Protein AF-A0A1U7JC28-F1 (afdb_monomer_lite)

Organism: NCBI:txid197461

pLDDT: mean 74.75, std 18.56, range [27.67, 98.44]

Structure (mmCIF, N/CA/C/O backbone):
data_AF-A0A1U7JC28-F1
#
_entry.id   AF-A0A1U7JC28-F1
#
loop_
_atom_site.group_PDB
_atom_site.id
_atom_site.type_symbol
_atom_site.label_atom_id
_atom_site.label_alt_id
_atom_site.label_comp_id
_atom_site.label_asym_id
_atom_site.label_entity_id
_atom_site.label_seq_id
_atom_site.pdbx_PDB_ins_code
_atom_site.Cartn_x
_atom_site.Cartn_y
_atom_site.Cartn_z
_atom_site.occupancy
_atom_site.B_iso_or_equiv
_atom_site.auth_seq_id
_atom_site.auth_comp_id
_atom_site.auth_asym_id
_atom_site.auth_atom_id
_atom_site.pdbx_PDB_model_num
ATOM 1 N N . MET A 1 1 ? -33.774 38.234 37.486 1.00 34.25 1 MET A N 1
ATOM 2 C CA . MET A 1 1 ? -33.126 36.954 37.130 1.00 34.25 1 MET A CA 1
ATOM 3 C C . MET A 1 1 ? -32.862 36.965 35.630 1.00 34.25 1 MET A C 1
ATOM 5 O O . MET A 1 1 ? -33.818 37.083 34.879 1.00 34.25 1 MET A O 1
ATOM 9 N N . LYS A 1 2 ? -31.597 36.960 35.195 1.00 32.56 2 LYS A N 1
ATOM 10 C CA . LYS A 1 2 ? -31.201 36.869 33.778 1.00 32.56 2 LYS A CA 1
ATOM 11 C C . LYS A 1 2 ? -30.450 35.549 33.611 1.00 32.56 2 LYS A C 1
ATOM 13 O O . LYS A 1 2 ? -29.415 35.376 34.245 1.00 32.56 2 LYS A O 1
ATOM 18 N N . TYR A 1 3 ? -31.001 34.625 32.830 1.00 28.23 3 TYR A N 1
ATOM 19 C CA . TYR A 1 3 ? -30.336 33.373 32.479 1.00 28.23 3 TYR A CA 1
ATOM 20 C C . TYR A 1 3 ? -29.316 33.647 31.370 1.00 28.23 3 TYR A C 1
ATOM 22 O O . TYR A 1 3 ? -29.649 34.250 30.351 1.00 28.23 3 TYR A O 1
ATOM 30 N N . ALA A 1 4 ? -28.068 33.250 31.612 1.00 29.94 4 ALA A N 1
ATOM 31 C CA . ALA A 1 4 ? -26.989 33.285 30.638 1.00 29.94 4 ALA A CA 1
ATOM 32 C C . ALA A 1 4 ? -27.179 32.151 29.620 1.00 29.94 4 ALA A C 1
ATOM 34 O O . ALA A 1 4 ? -27.377 31.000 30.004 1.00 29.94 4 ALA A O 1
ATOM 35 N N . ALA A 1 5 ? -27.106 32.479 28.331 1.00 31.27 5 ALA A N 1
ATOM 36 C CA . ALA A 1 5 ? -26.968 31.494 27.270 1.00 31.27 5 ALA A CA 1
ATOM 37 C C . ALA A 1 5 ? -25.520 30.981 27.279 1.00 31.27 5 ALA A C 1
ATOM 39 O O . ALA A 1 5 ? -24.590 31.750 27.030 1.00 31.27 5 ALA A O 1
ATOM 40 N N . SER A 1 6 ? -25.316 29.700 27.594 1.00 28.56 6 SER A N 1
ATOM 41 C CA . SER A 1 6 ? -24.027 29.047 27.377 1.00 28.56 6 SER A CA 1
ATOM 42 C C . SER A 1 6 ? -23.836 28.848 25.879 1.00 28.56 6 SER A C 1
ATOM 44 O O . SER A 1 6 ? -24.608 28.138 25.232 1.00 28.56 6 SER A O 1
ATOM 46 N N . VAL A 1 7 ? -22.811 29.490 25.333 1.00 34.62 7 VAL A N 1
ATOM 47 C CA . VAL A 1 7 ? -22.355 29.281 23.963 1.00 34.62 7 VAL A CA 1
ATOM 48 C C . VAL A 1 7 ? -21.845 27.843 23.880 1.00 34.62 7 VAL A C 1
ATOM 50 O O . VAL A 1 7 ? -20.854 27.498 24.521 1.00 34.62 7 VAL A O 1
ATOM 53 N N . ALA A 1 8 ? -22.549 26.988 23.141 1.00 31.34 8 ALA A N 1
ATOM 54 C CA . ALA A 1 8 ? -22.048 25.674 22.774 1.00 31.34 8 ALA A CA 1
ATOM 55 C C . ALA A 1 8 ? -20.920 25.882 21.759 1.00 31.34 8 ALA A C 1
ATOM 57 O O . ALA A 1 8 ? -21.161 26.063 20.567 1.00 31.34 8 ALA A O 1
ATOM 58 N N . THR A 1 9 ? -19.682 25.932 22.244 1.00 34.59 9 THR A N 1
ATOM 59 C CA . THR A 1 9 ? -18.495 25.905 21.392 1.00 34.59 9 THR A CA 1
ATOM 60 C C . THR A 1 9 ? -18.505 24.569 20.653 1.00 34.59 9 THR A C 1
ATOM 62 O O . THR A 1 9 ? -18.416 23.506 21.262 1.00 34.59 9 THR A O 1
ATOM 65 N N . SER A 1 10 ? -18.709 24.622 19.340 1.00 37.56 10 SER A N 1
ATOM 66 C CA . SER A 1 10 ? -18.905 23.466 18.469 1.00 37.56 10 SER A CA 1
ATOM 67 C C . SER A 1 10 ? -17.717 22.500 18.540 1.00 37.56 10 SER A C 1
ATOM 69 O O . SER A 1 10 ? -16.651 22.778 17.985 1.00 37.56 10 SER A O 1
ATOM 71 N N . ALA A 1 11 ? -17.921 21.338 19.168 1.00 36.88 11 ALA A N 1
ATOM 72 C CA . ALA A 1 11 ? -16.962 20.230 19.223 1.00 36.88 11 ALA A CA 1
ATOM 73 C C . ALA A 1 11 ? -16.496 19.762 17.825 1.00 36.88 11 ALA A C 1
ATOM 75 O O . ALA A 1 11 ? -15.399 19.229 17.681 1.00 36.88 11 ALA A O 1
ATOM 76 N N . GLN A 1 12 ? -17.279 20.045 16.780 1.00 33.94 12 GLN A N 1
ATOM 77 C CA . GLN A 1 12 ? -16.952 19.749 15.381 1.00 33.94 12 GLN A CA 1
ATOM 78 C C . GLN A 1 12 ? -15.672 20.453 14.887 1.00 33.94 12 GLN A C 1
ATOM 80 O O . GLN A 1 12 ? -14.914 19.863 14.122 1.00 33.94 12 GLN A O 1
ATOM 85 N N . GLY A 1 13 ? -15.373 21.673 15.355 1.00 27.67 13 GLY A N 1
ATOM 86 C CA . GLY A 1 13 ? -14.186 22.419 14.907 1.00 27.67 13 GLY A CA 1
ATOM 87 C C . GLY A 1 13 ? -12.866 21.891 15.486 1.00 27.67 13 GLY A C 1
ATOM 88 O O . GLY A 1 13 ? -11.845 21.859 14.799 1.00 27.67 13 GLY A O 1
ATOM 89 N N . ALA A 1 14 ? -12.881 21.415 16.734 1.00 37.25 14 ALA A N 1
ATOM 90 C CA . ALA A 1 14 ? -11.698 20.837 17.376 1.00 37.25 14 ALA A CA 1
ATOM 91 C C . ALA A 1 14 ? -11.358 19.444 16.815 1.00 37.25 14 ALA A C 1
ATOM 93 O O . ALA A 1 14 ? -10.183 19.099 16.683 1.00 37.25 14 ALA A O 1
ATOM 94 N N . LEU A 1 15 ? -12.380 18.666 16.439 1.00 42.59 15 LEU A N 1
ATOM 95 C CA . LEU A 1 15 ? -12.227 17.322 15.876 1.00 42.59 15 LEU A CA 1
ATOM 96 C C . LEU A 1 15 ? -11.674 17.348 14.444 1.00 42.59 15 LEU A C 1
ATOM 98 O O . LEU A 1 15 ? -10.733 16.613 14.151 1.00 42.59 15 LEU A O 1
ATOM 102 N N . ALA A 1 16 ? -12.159 18.256 13.589 1.00 40.50 16 ALA A N 1
ATOM 103 C CA . ALA A 1 16 ? -11.622 18.439 12.236 1.00 40.50 16 ALA A CA 1
ATOM 104 C C . ALA A 1 16 ? -10.140 18.873 12.245 1.00 40.50 16 ALA A C 1
ATOM 106 O O . ALA A 1 16 ? -9.338 18.407 11.437 1.00 40.50 16 ALA A O 1
ATOM 107 N N . THR A 1 17 ? -9.750 19.709 13.213 1.00 41.94 17 THR A N 1
ATOM 108 C CA . THR A 1 17 ? -8.356 20.155 13.380 1.00 41.94 17 THR A CA 1
ATOM 109 C C . THR A 1 17 ? -7.446 19.011 13.846 1.00 41.94 17 THR A C 1
ATOM 111 O O . THR A 1 17 ? -6.306 18.905 13.404 1.00 41.94 17 THR A O 1
ATOM 114 N N . ALA A 1 18 ? -7.944 18.116 14.705 1.00 44.12 18 ALA A N 1
ATOM 115 C CA . ALA A 1 18 ? -7.187 16.957 15.174 1.00 44.12 18 ALA A CA 1
ATOM 116 C C . ALA A 1 18 ? -6.986 15.879 14.095 1.00 44.12 18 ALA A C 1
ATOM 118 O O . ALA A 1 18 ? -5.951 15.214 14.097 1.00 44.12 18 ALA A O 1
ATOM 119 N N . LEU A 1 19 ? -7.947 15.723 13.179 1.00 48.34 19 LEU A N 1
ATOM 120 C CA . LEU A 1 19 ? -7.827 14.823 12.031 1.00 48.34 19 LEU A CA 1
ATOM 121 C C . LEU A 1 19 ? -6.791 15.338 11.026 1.00 48.34 19 LEU A C 1
ATOM 123 O O . LEU A 1 19 ? -5.959 14.570 10.552 1.00 48.34 19 LEU A O 1
ATOM 127 N N . LEU A 1 20 ? -6.767 16.654 10.788 1.00 47.91 20 LEU A N 1
ATOM 128 C CA . LEU A 1 20 ? -5.755 17.293 9.947 1.00 47.91 20 LEU A CA 1
ATOM 129 C C . LEU A 1 20 ? -4.331 17.023 10.474 1.00 47.91 20 LEU A C 1
ATOM 131 O O . LEU A 1 20 ? -3.447 16.704 9.691 1.00 47.91 20 LEU A O 1
ATOM 135 N N . VAL A 1 21 ? -4.121 17.047 11.797 1.00 48.00 21 VAL A N 1
ATOM 136 C CA . VAL A 1 21 ? -2.811 16.771 12.428 1.00 48.00 21 VAL A CA 1
ATOM 137 C C . VAL A 1 21 ? -2.345 15.317 12.242 1.00 48.00 21 VAL A C 1
ATOM 139 O O . VAL A 1 21 ? -1.148 15.082 12.101 1.00 48.00 21 VAL A O 1
ATOM 142 N N . ALA A 1 22 ? -3.257 14.340 12.179 1.00 48.84 22 ALA A N 1
ATOM 143 C CA . ALA A 1 22 ? -2.909 12.942 11.882 1.00 48.84 22 ALA A CA 1
ATOM 144 C C . ALA A 1 22 ? -2.513 12.711 10.406 1.00 48.84 22 ALA A C 1
ATOM 146 O O . ALA A 1 22 ? -2.003 11.643 10.061 1.00 48.84 22 ALA A O 1
ATOM 147 N N . MET A 1 23 ? -2.748 13.703 9.541 1.00 54.66 23 MET A N 1
ATOM 148 C CA . MET A 1 23 ? -2.534 13.626 8.092 1.00 54.66 23 MET A CA 1
ATOM 149 C C . MET A 1 23 ? -1.550 14.677 7.566 1.00 54.66 23 MET A C 1
ATOM 151 O O . MET A 1 23 ? -1.177 14.636 6.396 1.00 54.66 23 MET A O 1
ATOM 155 N N . THR A 1 24 ? -1.098 15.610 8.411 1.00 47.00 24 THR A N 1
ATOM 156 C CA . THR A 1 24 ? -0.088 16.600 8.031 1.00 47.00 24 THR A CA 1
ATOM 157 C C . THR A 1 24 ? 1.308 15.998 8.057 1.00 47.00 24 THR A C 1
ATOM 159 O O . THR A 1 24 ? 1.758 15.476 9.076 1.00 47.00 24 THR A O 1
ATOM 162 N N . THR A 1 25 ? 2.020 16.163 6.950 1.00 51.66 25 THR A N 1
ATOM 163 C CA . THR A 1 25 ? 3.457 15.935 6.812 1.00 51.66 25 THR A CA 1
ATOM 164 C C . THR A 1 25 ? 4.240 17.178 7.254 1.00 51.66 25 THR A C 1
ATOM 166 O O . THR A 1 25 ? 4.254 18.171 6.521 1.00 51.66 25 THR A O 1
ATOM 169 N N . PRO A 1 26 ? 4.967 17.171 8.380 1.00 39.25 26 PRO A N 1
ATOM 170 C CA . PRO A 1 26 ? 6.199 17.932 8.469 1.00 39.25 26 PRO A CA 1
ATOM 171 C C . PRO A 1 26 ? 7.347 17.069 7.935 1.00 39.25 26 PRO A C 1
ATOM 173 O O . PRO A 1 26 ? 7.406 15.864 8.186 1.00 39.25 26 PRO A O 1
ATOM 176 N N . ALA A 1 27 ? 8.269 17.690 7.199 1.00 39.44 27 ALA A N 1
ATOM 177 C CA . ALA A 1 27 ? 9.524 17.056 6.811 1.00 39.44 27 ALA A CA 1
ATOM 178 C C . ALA A 1 27 ? 10.206 16.474 8.063 1.00 39.44 27 ALA A C 1
ATOM 180 O O . ALA A 1 27 ? 10.476 17.205 9.016 1.00 39.44 27 ALA A O 1
ATOM 181 N N . GLY A 1 28 ? 10.422 15.157 8.066 1.00 53.38 28 GLY A N 1
ATOM 182 C CA . GLY A 1 28 ? 10.986 14.415 9.195 1.00 53.38 28 GLY A CA 1
ATOM 183 C C . GLY A 1 28 ? 9.991 13.596 10.023 1.00 53.38 28 GLY A C 1
ATOM 184 O O . GLY A 1 28 ? 10.472 12.790 10.803 1.00 53.38 28 GLY A O 1
ATOM 185 N N . GLY A 1 29 ? 8.669 13.763 9.831 1.00 56.12 29 GLY A N 1
ATOM 186 C CA . GLY A 1 29 ? 7.584 12.950 10.410 1.00 56.12 29 GLY A CA 1
ATOM 187 C C . GLY A 1 29 ? 7.557 12.899 11.947 1.00 56.12 29 GLY A C 1
ATOM 188 O O . GLY A 1 29 ? 8.504 12.494 12.597 1.00 56.12 29 GLY A O 1
ATOM 189 N N . GLY A 1 30 ? 6.468 13.306 12.592 1.00 65.69 30 GLY A N 1
ATOM 190 C CA . GLY A 1 30 ? 6.285 12.988 14.014 1.00 65.69 30 GLY A CA 1
ATOM 191 C C . GLY A 1 30 ? 5.715 11.580 14.180 1.00 65.69 30 GLY A C 1
ATOM 192 O O . GLY A 1 30 ? 5.013 11.101 13.286 1.00 65.69 30 GLY A O 1
ATOM 193 N N . GLN A 1 31 ? 5.918 10.955 15.344 1.00 76.56 31 GLN A N 1
ATOM 194 C CA . GLN A 1 31 ? 5.043 9.857 15.758 1.00 76.56 31 GLN A CA 1
ATOM 195 C C . GLN A 1 31 ? 3.601 10.363 15.848 1.00 76.56 31 GLN A C 1
ATOM 197 O O . GLN A 1 31 ? 3.323 11.400 16.453 1.00 76.56 31 GLN A O 1
ATOM 202 N N . ILE A 1 32 ? 2.689 9.610 15.251 1.00 77.25 32 ILE A N 1
ATOM 203 C CA . ILE A 1 32 ? 1.252 9.821 15.331 1.00 77.25 32 ILE A CA 1
ATOM 204 C C . ILE A 1 32 ? 0.709 8.815 16.340 1.00 77.25 32 ILE A C 1
ATOM 206 O O . ILE A 1 32 ? 0.886 7.608 16.190 1.00 77.25 32 ILE A O 1
ATOM 210 N N . HIS A 1 33 ? 0.029 9.332 17.359 1.00 82.88 33 HIS A N 1
ATOM 211 C CA . HIS A 1 33 ? -0.810 8.568 18.276 1.00 82.88 33 HIS A CA 1
ATOM 212 C C . HIS A 1 33 ? -2.049 9.404 18.558 1.00 82.88 33 HIS A C 1
ATOM 214 O O . HIS A 1 33 ? -1.972 10.438 19.229 1.00 82.88 33 HIS A O 1
ATOM 220 N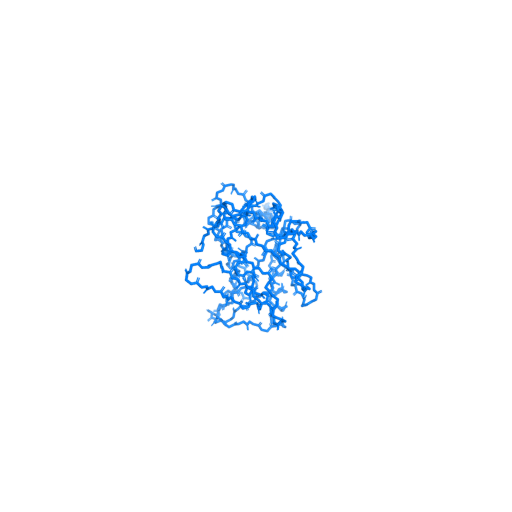 N . LYS A 1 34 ? -3.186 9.008 17.989 1.00 82.50 34 LYS A N 1
ATOM 221 C CA . LYS A 1 34 ? -4.433 9.755 18.116 1.00 82.50 34 LYS A CA 1
ATOM 222 C C . LYS A 1 34 ? -5.559 8.853 18.569 1.00 82.50 34 LYS A C 1
ATOM 224 O O . LYS A 1 34 ? -5.862 7.874 17.908 1.00 82.50 34 LYS A O 1
ATOM 229 N N . GLU A 1 35 ? -6.223 9.260 19.638 1.00 85.56 35 GLU A N 1
ATOM 230 C CA . GLU A 1 35 ? -7.391 8.575 20.177 1.00 85.56 35 GLU A CA 1
ATOM 231 C C . GLU A 1 35 ? -8.674 9.354 19.876 1.00 85.56 35 GLU A C 1
ATOM 233 O O . GLU A 1 35 ? -8.714 10.590 19.966 1.00 85.56 35 GLU A O 1
ATOM 238 N N . ILE A 1 36 ? -9.716 8.617 19.500 1.00 81.62 36 ILE A N 1
ATOM 239 C CA . ILE A 1 36 ? -11.052 9.112 19.182 1.00 81.62 36 ILE A CA 1
ATOM 240 C C . ILE A 1 36 ? -12.056 8.193 19.879 1.00 81.62 36 ILE A C 1
ATOM 242 O O . ILE A 1 36 ? -12.102 6.993 19.619 1.00 81.62 36 ILE A O 1
ATOM 246 N N . ALA A 1 37 ? -12.866 8.756 20.773 1.00 81.50 37 ALA A N 1
ATOM 247 C CA . ALA A 1 37 ? -13.995 8.034 21.346 1.00 81.50 37 ALA A CA 1
ATOM 248 C C . ALA A 1 37 ? -15.111 7.917 20.301 1.00 81.50 37 ALA A C 1
ATOM 250 O O . ALA A 1 37 ? -15.461 8.909 19.657 1.00 81.50 37 ALA A O 1
ATOM 251 N N . ALA A 1 38 ? -15.666 6.720 20.157 1.00 75.88 38 ALA A N 1
ATOM 252 C CA . ALA A 1 38 ? -16.731 6.413 19.213 1.00 75.88 38 ALA A CA 1
ATOM 253 C C . ALA A 1 38 ? -18.003 5.954 19.943 1.00 75.88 38 ALA A C 1
ATOM 255 O O . ALA A 1 38 ? -17.992 5.665 21.147 1.00 75.88 38 ALA A O 1
ATOM 256 N N . GLU A 1 39 ? -19.119 5.880 19.217 1.00 75.38 39 GLU A N 1
ATOM 257 C CA . GLU A 1 39 ? -20.373 5.380 19.779 1.00 75.38 39 GLU A CA 1
ATOM 258 C C . GLU A 1 39 ? -20.248 3.935 20.294 1.00 75.38 39 GLU A C 1
ATOM 260 O O . GLU A 1 39 ? -19.408 3.142 19.860 1.00 75.38 39 GLU A O 1
ATOM 265 N N . GLY A 1 40 ? -21.082 3.589 21.278 1.00 76.75 40 GLY A N 1
ATOM 266 C CA . GLY A 1 40 ? -21.061 2.267 21.908 1.00 76.75 40 GLY A CA 1
ATOM 267 C C . GLY A 1 40 ? -19.869 2.021 22.840 1.00 76.75 40 GLY A C 1
ATOM 268 O O . GLY A 1 40 ? -19.654 0.882 23.237 1.00 76.75 40 GLY A O 1
ATOM 269 N N . GLY A 1 41 ? -19.105 3.060 23.201 1.00 79.38 41 GLY A N 1
ATOM 270 C CA . GLY A 1 41 ? -17.966 2.961 24.122 1.00 79.38 41 GLY A CA 1
ATOM 271 C C . GLY A 1 41 ? -16.689 2.409 23.484 1.00 79.38 41 GLY A C 1
ATOM 272 O O . GLY A 1 41 ? -15.779 2.006 24.205 1.00 79.38 41 GLY A O 1
ATOM 273 N N . LYS A 1 42 ? -16.626 2.367 22.148 1.00 83.50 42 LYS A N 1
ATOM 274 C CA . LYS A 1 42 ? -15.427 1.965 21.408 1.00 83.50 42 LYS A CA 1
ATOM 275 C C . LYS A 1 42 ? -14.380 3.089 21.459 1.00 83.50 42 LYS A C 1
ATOM 277 O O . LYS A 1 42 ? -14.726 4.275 21.484 1.00 83.50 42 LYS A O 1
ATOM 282 N N . LEU A 1 43 ? -13.105 2.719 21.428 1.00 85.56 43 LEU A N 1
ATOM 283 C CA . LEU A 1 43 ? -11.973 3.635 21.307 1.00 85.56 43 LEU A CA 1
ATOM 284 C C . LEU A 1 43 ? -11.251 3.362 19.989 1.00 85.56 43 LEU A C 1
ATOM 286 O O . LEU A 1 43 ? -10.856 2.230 19.729 1.00 85.56 43 LEU A O 1
ATOM 290 N N . ILE A 1 44 ? -11.078 4.390 19.164 1.00 86.06 44 ILE A N 1
ATOM 291 C CA . ILE A 1 44 ? -10.303 4.303 17.927 1.00 86.06 44 ILE A CA 1
ATOM 292 C C . ILE A 1 44 ? -8.948 4.955 18.159 1.00 86.06 44 ILE A C 1
ATOM 294 O O . ILE A 1 44 ? -8.881 6.140 18.485 1.00 86.06 44 ILE A O 1
ATOM 298 N N . THR A 1 45 ? -7.881 4.202 17.933 1.00 86.44 45 THR A N 1
ATOM 299 C CA . THR A 1 45 ? -6.500 4.663 18.045 1.00 86.44 45 THR A CA 1
ATOM 300 C C . THR A 1 45 ? -5.828 4.614 16.681 1.00 86.44 45 THR A C 1
ATOM 302 O O . THR A 1 45 ? -5.653 3.546 16.105 1.00 86.44 45 THR A O 1
ATOM 305 N N . ILE A 1 46 ? -5.422 5.765 16.157 1.00 84.94 46 ILE A N 1
ATOM 306 C CA . ILE A 1 46 ? -4.662 5.877 14.912 1.00 84.94 46 ILE A CA 1
ATOM 307 C C . ILE A 1 46 ? -3.194 6.052 15.274 1.00 84.94 46 ILE A C 1
ATOM 309 O O . ILE A 1 46 ? -2.828 7.029 15.936 1.00 84.94 46 ILE A O 1
ATOM 313 N N . THR A 1 47 ? -2.358 5.122 14.822 1.00 85.44 47 THR A N 1
ATOM 314 C CA . THR A 1 47 ? -0.908 5.183 14.990 1.00 85.44 47 THR A CA 1
ATOM 315 C C . THR A 1 47 ? -0.166 5.105 13.662 1.00 85.44 47 THR A C 1
ATOM 317 O O . THR A 1 47 ? -0.689 4.643 12.642 1.00 85.44 47 THR A O 1
ATOM 320 N N . GLY A 1 48 ? 1.063 5.604 13.674 1.00 77.81 48 GLY A N 1
ATOM 321 C CA . GLY A 1 48 ? 1.985 5.574 12.543 1.00 77.81 48 GLY A CA 1
ATOM 322 C C . GLY A 1 48 ? 2.975 6.720 12.639 1.00 77.81 48 GLY A C 1
ATOM 323 O O . GLY A 1 48 ? 3.107 7.359 13.685 1.00 77.81 48 GLY A O 1
ATOM 324 N N . HIS A 1 49 ? 3.642 7.012 11.539 1.00 74.38 49 HIS A N 1
ATOM 325 C CA . HIS A 1 49 ? 4.546 8.144 11.427 1.00 74.38 49 HIS A CA 1
ATOM 326 C C . HIS A 1 49 ? 4.068 9.115 10.345 1.00 74.38 49 HIS A C 1
ATOM 328 O O . HIS A 1 49 ? 3.429 8.721 9.371 1.00 74.38 49 HIS A O 1
ATOM 334 N N . GLY A 1 50 ? 4.331 10.411 10.522 1.00 67.06 50 GLY A N 1
ATOM 335 C CA . GLY A 1 50 ? 3.827 11.451 9.616 1.00 67.06 50 GLY A CA 1
ATOM 336 C C . GLY A 1 50 ? 4.293 11.321 8.162 1.00 67.06 50 GLY A C 1
ATOM 337 O O . GLY A 1 50 ? 3.632 11.843 7.269 1.00 67.06 50 GLY A O 1
ATOM 338 N N . ASP A 1 51 ? 5.400 10.622 7.923 1.00 63.31 51 ASP A N 1
ATOM 339 C CA . ASP A 1 51 ? 5.977 10.356 6.602 1.00 63.31 51 ASP A CA 1
ATOM 340 C C . ASP A 1 51 ? 5.558 9.004 5.993 1.00 63.31 51 ASP A C 1
ATOM 342 O O . ASP A 1 51 ? 5.793 8.788 4.806 1.00 63.31 51 ASP A O 1
ATOM 346 N N . GLU A 1 52 ? 4.892 8.128 6.749 1.00 68.81 52 GLU A N 1
ATOM 347 C CA . GLU A 1 52 ? 4.340 6.871 6.231 1.00 68.81 52 GLU A CA 1
ATOM 348 C C . GLU A 1 52 ? 3.088 7.159 5.389 1.00 68.81 52 GLU A C 1
ATOM 350 O O . GLU A 1 52 ? 2.388 8.160 5.598 1.00 68.81 52 GLU A O 1
ATOM 355 N N . LEU A 1 53 ? 2.735 6.259 4.472 1.00 67.94 53 LEU A N 1
ATOM 356 C CA . LEU A 1 53 ? 1.446 6.311 3.752 1.00 67.94 53 LEU A CA 1
ATOM 357 C C . LEU A 1 53 ? 0.392 5.375 4.330 1.00 67.94 53 LEU A C 1
ATOM 359 O O . LEU A 1 53 ? -0.798 5.509 4.043 1.00 67.94 53 LEU A O 1
ATOM 363 N N . ILE A 1 54 ? 0.834 4.454 5.174 1.00 74.62 54 ILE A N 1
ATOM 364 C CA . ILE A 1 54 ? -0.013 3.503 5.866 1.00 74.62 54 ILE A CA 1
ATOM 365 C C . ILE A 1 54 ? -0.161 3.978 7.311 1.00 74.62 54 ILE A C 1
ATOM 367 O O . ILE A 1 54 ? 0.802 4.394 7.953 1.00 74.62 54 ILE A O 1
ATOM 371 N N . ARG A 1 55 ? -1.382 3.952 7.835 1.00 80.50 55 ARG A N 1
ATOM 372 C CA . ARG A 1 55 ? -1.668 4.107 9.261 1.00 80.50 55 ARG A CA 1
ATOM 373 C C . ARG A 1 55 ? -2.265 2.824 9.793 1.00 80.50 55 ARG A C 1
ATOM 375 O O . ARG A 1 55 ? -3.042 2.144 9.116 1.00 80.50 55 ARG A O 1
ATOM 382 N N . LYS A 1 56 ? -1.925 2.530 11.041 1.00 83.25 56 LYS A N 1
ATOM 383 C CA . LYS A 1 56 ? -2.587 1.496 11.818 1.00 83.25 56 LYS A CA 1
ATOM 384 C C . LYS A 1 56 ? -3.768 2.141 12.532 1.00 83.25 56 LYS A C 1
ATOM 386 O O . LYS A 1 56 ? -3.586 3.050 13.335 1.00 83.25 56 LYS A O 1
ATOM 391 N N . ILE A 1 57 ? -4.971 1.684 12.229 1.00 86.50 57 ILE A N 1
ATOM 392 C CA . ILE A 1 57 ? -6.208 2.112 12.880 1.00 86.50 57 ILE A CA 1
ATOM 393 C C . ILE A 1 57 ? -6.633 0.966 13.791 1.00 86.50 57 ILE A C 1
ATOM 395 O O . ILE A 1 57 ? -6.931 -0.121 13.319 1.00 86.50 57 ILE A O 1
ATOM 399 N N . ILE A 1 58 ? -6.618 1.172 15.097 1.00 87.31 58 ILE A N 1
ATOM 400 C CA . ILE A 1 58 ? -6.991 0.166 16.089 1.00 87.31 58 ILE A CA 1
ATOM 401 C C . ILE A 1 58 ? -8.365 0.536 16.624 1.00 87.31 58 ILE A C 1
ATOM 403 O O . ILE A 1 58 ? -8.554 1.652 17.092 1.0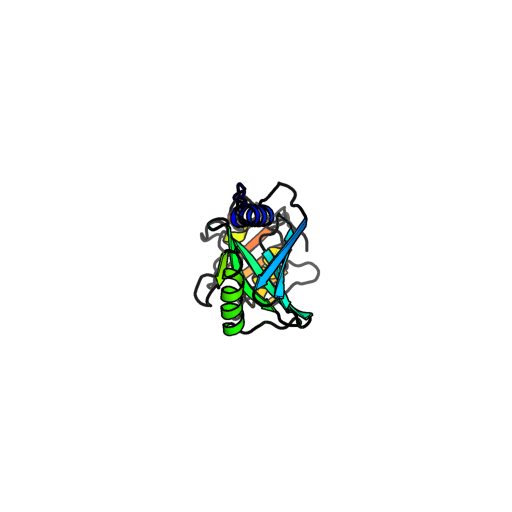0 87.31 58 ILE A O 1
ATOM 407 N N . VAL A 1 59 ? -9.315 -0.387 16.564 1.00 86.44 59 VAL A N 1
ATOM 408 C CA . VAL A 1 59 ? -10.633 -0.249 17.180 1.00 86.44 59 VAL A CA 1
ATOM 409 C C . VAL A 1 59 ? -10.668 -1.151 18.405 1.00 86.44 59 VAL A C 1
ATOM 411 O O . VAL A 1 59 ? -10.667 -2.373 18.277 1.00 86.44 59 VAL A O 1
ATOM 414 N N . THR A 1 60 ? -10.695 -0.551 19.590 1.00 87.88 60 THR A N 1
ATOM 415 C CA . THR A 1 60 ? -10.833 -1.247 20.871 1.00 87.88 60 THR A CA 1
ATOM 416 C C . THR A 1 60 ? -12.292 -1.203 21.312 1.00 87.88 60 THR A C 1
ATOM 418 O O . THR A 1 60 ? -12.872 -0.131 21.503 1.00 87.88 60 THR A O 1
ATOM 421 N N . TYR A 1 61 ? -12.904 -2.370 21.482 1.00 83.94 61 TYR A N 1
ATOM 422 C CA . TYR A 1 61 ? -14.280 -2.507 21.953 1.00 83.94 61 TYR A CA 1
ATOM 423 C C . TYR A 1 61 ? -14.352 -2.423 23.489 1.00 83.94 61 TYR A C 1
ATOM 425 O O . TYR A 1 61 ? -13.369 -2.726 24.166 1.00 83.94 61 TYR A O 1
ATOM 433 N N . PRO A 1 62 ? -15.520 -2.099 24.081 1.00 82.69 62 PRO A N 1
ATOM 434 C CA . PRO A 1 62 ? -15.699 -2.100 25.541 1.00 82.69 62 PRO A CA 1
ATOM 435 C C . PRO A 1 62 ? -15.384 -3.444 26.211 1.00 82.69 62 PRO A C 1
ATOM 437 O O . PRO A 1 62 ? -15.083 -3.500 27.400 1.00 82.69 62 PRO A O 1
ATOM 440 N N . THR A 1 63 ? -15.478 -4.533 25.446 1.00 86.31 63 THR A N 1
ATOM 441 C CA . THR A 1 63 ? -15.116 -5.895 25.853 1.00 86.31 63 THR A CA 1
ATOM 442 C C . THR A 1 63 ? -13.605 -6.094 26.005 1.00 86.31 63 THR A C 1
ATOM 444 O O . THR A 1 63 ? -13.190 -7.111 26.554 1.00 86.31 63 THR A O 1
ATOM 447 N N . GLY A 1 64 ? -12.788 -5.147 25.530 1.00 82.00 64 GLY A N 1
ATOM 448 C CA . GLY A 1 64 ? -11.330 -5.240 25.452 1.00 82.00 64 GLY A CA 1
ATOM 449 C C . GLY A 1 64 ? -10.812 -5.895 24.168 1.00 82.00 64 GLY A C 1
ATOM 450 O O . GLY A 1 64 ? -9.604 -6.033 24.014 1.00 82.00 64 GLY A O 1
ATOM 451 N N . GLU A 1 65 ? -11.697 -6.303 23.254 1.00 83.81 65 GLU A N 1
ATOM 452 C CA . GLU A 1 65 ? -11.307 -6.849 21.952 1.00 83.81 65 GLU A CA 1
ATOM 453 C C . GLU A 1 65 ? -10.723 -5.750 21.057 1.00 83.81 65 GLU A C 1
ATOM 455 O O . GLU A 1 65 ? -11.261 -4.641 21.001 1.00 83.81 65 GLU A O 1
ATOM 460 N N . GLU A 1 66 ? -9.634 -6.060 20.353 1.00 86.94 66 GLU A N 1
ATOM 461 C CA . GLU A 1 66 ? -8.969 -5.134 19.441 1.00 86.94 66 GLU A CA 1
ATOM 462 C C . GLU A 1 66 ? -9.060 -5.614 18.002 1.00 86.94 66 GLU A C 1
ATOM 464 O O . GLU A 1 66 ? -8.781 -6.771 17.677 1.00 86.94 66 GLU A O 1
ATOM 469 N N . VAL A 1 67 ? -9.375 -4.670 17.125 1.00 84.81 67 VAL A N 1
ATOM 470 C CA . VAL A 1 67 ? -9.368 -4.883 15.689 1.00 84.81 67 VAL A CA 1
ATOM 471 C C . VAL A 1 67 ? -8.409 -3.908 15.040 1.00 84.81 67 VAL A C 1
ATOM 473 O O . VAL A 1 67 ? -8.468 -2.708 15.280 1.00 84.81 67 VAL A O 1
ATOM 476 N N . VAL A 1 68 ? -7.504 -4.430 14.220 1.00 83.88 68 VAL A N 1
ATOM 477 C CA . VAL A 1 68 ? -6.443 -3.654 13.583 1.00 83.88 68 VAL A CA 1
ATOM 478 C C . VAL A 1 68 ? -6.758 -3.496 12.108 1.00 83.88 68 VAL A C 1
ATOM 480 O O . VAL A 1 68 ? -6.730 -4.460 11.359 1.00 83.88 68 VAL A O 1
ATOM 483 N N . ILE A 1 69 ? -7.006 -2.276 11.669 1.00 82.69 69 ILE A N 1
ATOM 484 C CA . ILE A 1 69 ? -7.303 -1.915 10.290 1.00 82.69 69 ILE A CA 1
ATOM 485 C C . ILE A 1 69 ? -6.100 -1.190 9.701 1.00 82.69 69 ILE A C 1
ATOM 487 O O . ILE A 1 69 ? -5.473 -0.341 10.340 1.00 82.69 69 ILE A O 1
ATOM 491 N N . ARG A 1 70 ? -5.773 -1.532 8.459 1.00 76.62 70 ARG A N 1
ATOM 492 C CA . ARG A 1 70 ? -4.756 -0.836 7.684 1.00 76.62 70 ARG A CA 1
ATOM 493 C C . ARG A 1 70 ? -5.431 0.243 6.843 1.00 76.62 70 ARG A C 1
ATOM 495 O O . ARG A 1 70 ? -6.238 -0.072 5.973 1.00 76.62 70 ARG A O 1
ATOM 502 N N . GLY A 1 71 ? -5.091 1.505 7.098 1.00 74.00 71 GLY A N 1
ATOM 503 C CA . GLY A 1 71 ? -5.598 2.647 6.337 1.00 74.00 71 GLY A CA 1
ATOM 504 C C . GLY A 1 71 ? -4.508 3.298 5.493 1.00 74.00 71 GLY A C 1
ATOM 505 O O . GLY A 1 71 ? -3.468 3.680 6.021 1.00 74.00 71 GLY A O 1
ATOM 506 N N . PHE A 1 72 ? -4.747 3.463 4.197 1.00 70.62 72 PHE A N 1
ATOM 507 C CA . PHE A 1 72 ? -3.931 4.277 3.298 1.00 70.62 72 PHE A CA 1
ATOM 508 C C . PHE A 1 72 ? -4.390 5.725 3.365 1.00 70.62 72 PHE A C 1
ATOM 510 O O . PHE A 1 72 ? -5.567 6.003 3.151 1.00 70.62 72 PHE A O 1
ATOM 517 N N . VAL A 1 73 ? -3.477 6.649 3.646 1.00 69.12 73 VAL A N 1
ATOM 518 C CA . VAL A 1 73 ? -3.798 8.080 3.680 1.00 69.12 73 VAL A CA 1
ATOM 519 C C . VAL A 1 73 ? -4.039 8.582 2.258 1.00 69.12 73 VAL A C 1
ATOM 521 O O . VAL A 1 73 ? -3.176 8.431 1.396 1.00 69.12 73 VAL A O 1
ATOM 524 N N . THR A 1 74 ? -5.179 9.228 2.014 1.00 60.41 74 THR A N 1
ATOM 525 C CA . THR A 1 74 ? -5.476 9.865 0.722 1.00 60.41 74 THR A CA 1
ATOM 526 C C . THR A 1 74 ? -5.365 11.382 0.813 1.00 60.41 74 THR A C 1
ATOM 528 O O . THR A 1 74 ? -6.021 11.998 1.653 1.00 60.41 74 THR A O 1
ATOM 531 N N . GLU A 1 75 ? -4.596 11.994 -0.093 1.00 54.75 75 GLU A N 1
ATOM 532 C CA . GLU A 1 75 ? -4.411 13.455 -0.146 1.00 54.75 75 GLU A CA 1
ATOM 533 C C . GLU A 1 75 ? -5.652 14.218 -0.645 1.00 54.75 75 GLU A C 1
ATOM 535 O O . GLU A 1 75 ? -5.804 15.394 -0.326 1.00 54.75 75 GLU A O 1
ATOM 540 N N . GLN A 1 76 ? -6.537 13.581 -1.423 1.00 45.28 76 GLN A N 1
ATOM 541 C CA . GLN A 1 76 ? -7.684 14.265 -2.040 1.00 45.28 76 GLN A CA 1
ATOM 542 C C . GLN A 1 76 ? -8.825 14.559 -1.058 1.00 45.28 76 GLN A C 1
ATOM 544 O O . GLN A 1 76 ? -9.409 15.636 -1.140 1.00 45.28 76 GLN A O 1
ATOM 549 N N . ASP A 1 77 ? -9.090 13.662 -0.103 1.00 44.44 77 ASP A N 1
ATOM 550 C CA . ASP A 1 77 ? -10.291 13.739 0.741 1.00 44.44 77 ASP A CA 1
ATOM 551 C C . ASP A 1 77 ? -10.007 13.772 2.250 1.00 44.44 77 ASP A C 1
ATOM 553 O O . ASP A 1 77 ? -10.940 13.673 3.051 1.00 44.44 77 ASP A O 1
ATOM 557 N N . ASN A 1 78 ? -8.738 13.931 2.660 1.00 59.91 78 ASN A N 1
ATOM 558 C CA . ASN A 1 78 ? -8.358 13.945 4.078 1.00 59.91 78 ASN A CA 1
ATOM 559 C C . ASN A 1 78 ? -8.932 12.716 4.821 1.00 59.91 78 ASN A C 1
ATOM 561 O O . ASN A 1 78 ? -9.614 12.833 5.843 1.00 59.91 78 ASN A O 1
ATOM 565 N N . GLY A 1 79 ? -8.692 11.532 4.256 1.00 66.81 79 GLY A N 1
ATOM 566 C CA . GLY A 1 79 ? -9.307 10.286 4.692 1.00 66.81 79 GLY A CA 1
ATOM 567 C C . GLY A 1 79 ? -8.408 9.065 4.541 1.00 66.81 79 GLY A C 1
ATOM 568 O O . GLY A 1 79 ? -7.248 9.162 4.130 1.00 66.81 79 GLY A O 1
ATOM 569 N N . PHE A 1 80 ? -8.964 7.909 4.895 1.00 71.12 80 PHE A N 1
ATOM 570 C CA . PHE A 1 80 ? -8.318 6.608 4.794 1.00 71.12 80 PHE A CA 1
ATOM 571 C C . PHE A 1 80 ? -9.005 5.743 3.751 1.00 71.12 80 PHE A C 1
ATOM 573 O O . PHE A 1 80 ? -10.210 5.542 3.822 1.00 71.12 80 PHE A O 1
ATOM 580 N N . VAL A 1 81 ? -8.244 5.144 2.845 1.00 70.31 81 VAL A N 1
ATOM 581 C CA . VAL A 1 81 ? -8.714 3.976 2.098 1.00 70.31 81 VAL A CA 1
ATOM 582 C C . VAL A 1 81 ? -8.313 2.735 2.877 1.00 70.31 81 VAL A C 1
ATOM 584 O O . VAL A 1 81 ? -7.129 2.517 3.124 1.00 70.31 81 VAL A O 1
ATOM 587 N N . VAL A 1 82 ? -9.287 1.925 3.280 1.00 72.25 82 VAL A N 1
ATOM 588 C CA . VAL A 1 82 ? -9.032 0.673 4.002 1.00 72.25 82 VAL A CA 1
ATOM 589 C C . VAL A 1 82 ? -9.187 -0.508 3.053 1.00 72.25 82 VAL A C 1
ATOM 591 O O . VAL A 1 82 ? -10.198 -0.645 2.360 1.00 72.25 82 VAL A O 1
ATOM 594 N N . ASP A 1 83 ? -8.156 -1.348 2.997 1.00 66.38 83 ASP A N 1
ATOM 595 C CA . ASP A 1 83 ? -8.107 -2.539 2.140 1.00 66.38 83 ASP A CA 1
ATOM 596 C C . ASP A 1 83 ? -8.020 -3.845 2.944 1.00 66.38 83 ASP A C 1
ATOM 598 O O . ASP A 1 83 ? -8.339 -4.913 2.418 1.00 66.38 83 ASP A O 1
ATOM 602 N N . GLN A 1 84 ? -7.624 -3.761 4.219 1.00 67.44 84 GLN A N 1
ATOM 603 C CA . GLN A 1 84 ? -7.461 -4.895 5.119 1.00 67.44 84 GLN A CA 1
ATOM 604 C C . GLN A 1 84 ? -7.793 -4.536 6.563 1.00 67.44 84 GLN A C 1
ATOM 606 O O . GLN A 1 84 ? -7.540 -3.426 7.039 1.00 67.44 84 GLN A O 1
ATOM 611 N N . GLY A 1 85 ? -8.255 -5.543 7.294 1.00 74.25 85 GLY A N 1
ATOM 612 C CA . GLY A 1 85 ? -8.265 -5.523 8.743 1.00 74.25 85 GLY A CA 1
ATOM 613 C C . GLY A 1 85 ? -7.927 -6.896 9.305 1.00 74.25 85 GLY A C 1
ATOM 614 O O . GLY A 1 85 ? -8.040 -7.910 8.621 1.00 74.25 85 GLY A O 1
ATOM 615 N N . PHE A 1 86 ? -7.503 -6.919 10.558 1.00 73.06 86 PHE A N 1
ATOM 616 C CA . PHE A 1 86 ? -7.068 -8.099 11.274 1.00 73.06 86 PHE A CA 1
ATOM 617 C C . PHE A 1 86 ? -7.760 -8.165 12.628 1.00 73.06 86 PHE A C 1
ATOM 619 O O . PHE A 1 86 ? -7.799 -7.174 13.359 1.00 73.06 86 PHE A O 1
ATOM 626 N N . ILE A 1 87 ? -8.252 -9.347 12.979 1.00 75.56 87 ILE A N 1
ATOM 627 C CA . ILE A 1 87 ? -8.805 -9.647 14.299 1.00 75.56 87 ILE A CA 1
ATOM 628 C C . ILE A 1 87 ? -7.926 -10.725 14.904 1.00 75.56 87 ILE A C 1
ATOM 630 O O . ILE A 1 87 ? -7.722 -11.771 14.296 1.00 75.56 87 ILE A O 1
ATOM 634 N N . ASN A 1 88 ? -7.348 -10.453 16.074 1.00 74.62 88 ASN A N 1
ATOM 635 C CA . ASN A 1 88 ? -6.404 -11.369 16.726 1.00 74.62 88 ASN A CA 1
ATOM 636 C C . ASN A 1 88 ? -5.237 -11.817 15.812 1.00 74.62 88 ASN A C 1
ATOM 638 O O . ASN A 1 88 ? -4.705 -12.912 15.963 1.00 74.62 88 ASN A O 1
ATOM 642 N N . GLY A 1 89 ? -4.838 -10.967 14.856 1.00 67.69 89 GLY A N 1
ATOM 643 C CA . GLY A 1 89 ? -3.776 -11.251 13.882 1.00 67.69 89 GLY A CA 1
ATOM 644 C C . GLY A 1 89 ? -4.222 -12.015 12.629 1.00 67.69 89 GLY A C 1
ATOM 645 O O . GLY A 1 89 ? -3.425 -12.157 11.705 1.00 67.69 89 GLY A O 1
ATOM 646 N N . GLU A 1 90 ? -5.477 -12.457 12.549 1.00 68.19 90 GLU A N 1
ATOM 647 C CA . GLU A 1 90 ? -6.036 -13.109 11.361 1.00 68.19 90 GLU A CA 1
ATOM 648 C C . GLU A 1 90 ? -6.747 -12.101 10.459 1.00 68.19 90 GLU A C 1
ATOM 650 O O . GLU A 1 90 ? -7.446 -11.210 10.943 1.00 68.19 90 GLU A O 1
ATOM 655 N N . LEU A 1 91 ? -6.580 -12.242 9.141 1.00 69.38 91 LEU A N 1
ATOM 656 C CA . LEU A 1 91 ? -7.231 -11.377 8.157 1.00 69.38 91 LEU A CA 1
ATOM 657 C C . LEU A 1 91 ? -8.757 -11.496 8.273 1.00 69.38 91 LEU A C 1
ATOM 659 O O . LEU A 1 91 ? -9.312 -12.592 8.179 1.00 69.38 91 LEU A O 1
ATOM 663 N N . MET A 1 92 ? -9.439 -10.364 8.430 1.00 77.50 92 MET A N 1
ATOM 664 C CA . MET A 1 92 ? -10.894 -10.344 8.520 1.00 77.50 92 MET A CA 1
ATOM 665 C C . MET A 1 92 ? -11.561 -10.545 7.147 1.00 77.50 92 MET A C 1
ATOM 667 O O . MET A 1 92 ? -11.017 -10.119 6.123 1.00 77.50 92 MET A O 1
ATOM 671 N N . PRO A 1 93 ? -12.770 -11.133 7.103 1.00 74.19 93 PRO A N 1
ATOM 672 C CA . PRO A 1 93 ? -13.567 -11.216 5.881 1.00 74.19 93 PRO A CA 1
ATOM 673 C C . PRO A 1 93 ? -13.969 -9.839 5.328 1.00 74.19 93 PRO A C 1
ATOM 675 O O . PRO A 1 93 ? -14.213 -8.901 6.084 1.00 74.19 93 PRO A O 1
ATOM 678 N N . GLU A 1 94 ? -14.145 -9.740 4.008 1.00 66.69 94 GLU A N 1
ATOM 679 C CA . GLU A 1 94 ? -14.541 -8.502 3.307 1.00 66.69 94 GLU A CA 1
ATOM 680 C C . GLU A 1 94 ? -15.813 -7.864 3.876 1.00 66.69 94 GLU A C 1
ATOM 682 O O . GLU A 1 94 ? -15.833 -6.670 4.153 1.00 66.69 94 GLU A O 1
ATOM 687 N N . THR A 1 95 ? -16.847 -8.664 4.141 1.00 72.19 95 THR A N 1
ATOM 688 C CA . THR A 1 95 ? -18.115 -8.171 4.702 1.00 72.19 95 THR A CA 1
ATOM 689 C C . THR A 1 95 ? -17.943 -7.537 6.080 1.00 72.19 95 THR A C 1
ATOM 691 O O . THR A 1 95 ? -18.715 -6.667 6.474 1.00 72.19 95 THR A O 1
ATOM 694 N N . MET A 1 96 ? -16.939 -7.986 6.833 1.00 78.31 96 MET A N 1
ATOM 695 C CA . MET A 1 96 ? -16.617 -7.443 8.146 1.00 78.31 96 MET A CA 1
ATOM 696 C C . MET A 1 96 ? -15.837 -6.135 8.017 1.00 78.31 96 MET A C 1
ATOM 698 O O . MET A 1 96 ? -16.146 -5.180 8.723 1.00 78.31 96 MET A O 1
ATOM 702 N N . LEU A 1 97 ? -14.898 -6.059 7.071 1.00 76.50 97 LEU A N 1
ATOM 703 C CA . LEU A 1 97 ? -14.164 -4.830 6.774 1.00 76.50 97 LEU A CA 1
ATOM 704 C C . LEU A 1 97 ? -15.080 -3.724 6.223 1.00 76.50 97 LEU A C 1
ATOM 706 O O . LEU A 1 97 ? -14.942 -2.563 6.606 1.00 76.50 97 LEU A O 1
ATOM 710 N N . GLU A 1 98 ? -16.049 -4.075 5.375 1.00 72.25 98 GLU A N 1
ATOM 711 C CA . GLU A 1 98 ? -17.075 -3.148 4.880 1.00 72.25 98 GLU A CA 1
ATOM 712 C C . GLU A 1 98 ? -17.922 -2.596 6.038 1.00 72.25 98 GLU A C 1
ATOM 714 O O . GLU A 1 98 ? -18.076 -1.380 6.166 1.00 72.25 98 GLU A O 1
ATOM 719 N N . GLY A 1 99 ? -18.387 -3.469 6.942 1.00 74.12 99 GLY A N 1
ATOM 720 C CA . GLY A 1 99 ? -19.107 -3.057 8.151 1.00 74.12 99 GLY A CA 1
ATOM 721 C C . GLY A 1 99 ? -18.271 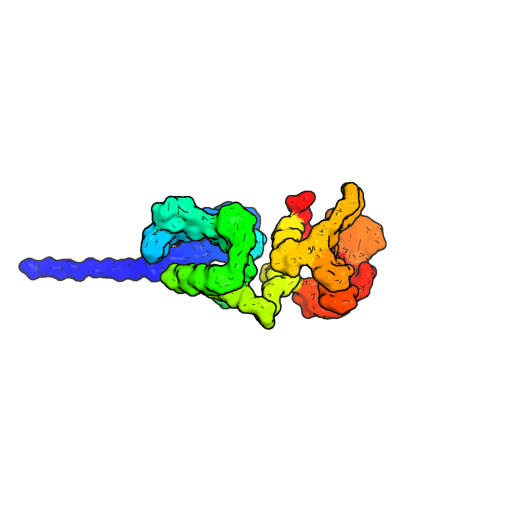-2.155 9.063 1.00 74.12 99 GLY A C 1
ATOM 722 O O . GLY A 1 99 ? -18.757 -1.139 9.550 1.00 74.12 99 GLY A O 1
ATOM 723 N N . MET A 1 100 ? -16.985 -2.460 9.233 1.00 77.31 100 MET A N 1
ATOM 724 C CA . MET A 1 100 ? -16.073 -1.619 10.013 1.00 77.31 100 MET A CA 1
ATOM 725 C C . MET A 1 100 ? -15.816 -0.264 9.379 1.00 77.31 100 MET A C 1
ATOM 727 O O . MET A 1 100 ? -15.662 0.727 10.082 1.00 77.31 100 MET A O 1
ATOM 731 N N . THR A 1 101 ? -15.787 -0.198 8.055 1.00 75.44 101 THR A N 1
ATOM 732 C CA . THR A 1 101 ? -15.643 1.078 7.358 1.00 75.44 101 THR A CA 1
ATOM 733 C C . THR A 1 101 ? -16.857 1.972 7.602 1.00 75.44 101 THR A C 1
ATOM 735 O O . THR A 1 101 ? -16.699 3.177 7.790 1.00 75.44 101 THR A O 1
ATOM 738 N N . ALA A 1 102 ? -18.063 1.398 7.656 1.00 71.50 102 ALA A N 1
ATOM 739 C CA . ALA A 1 102 ? -19.260 2.136 8.051 1.00 71.50 102 ALA A CA 1
ATOM 740 C C . ALA A 1 102 ? -19.144 2.653 9.497 1.00 71.50 102 ALA A C 1
ATOM 742 O O . ALA A 1 102 ? -19.286 3.852 9.720 1.00 71.50 102 ALA A O 1
ATOM 743 N N . ASP A 1 103 ? -18.759 1.787 10.441 1.00 72.81 103 ASP A N 1
ATOM 744 C CA . ASP A 1 103 ? -18.533 2.168 11.843 1.00 72.81 103 ASP A CA 1
ATOM 745 C C . ASP A 1 103 ? -17.482 3.288 11.996 1.00 72.81 103 ASP A C 1
ATOM 747 O O . ASP A 1 103 ? -17.609 4.156 12.860 1.00 72.81 103 ASP A O 1
ATOM 751 N N . LEU A 1 104 ? -16.425 3.276 11.176 1.00 76.00 104 LEU A N 1
ATOM 752 C CA . LEU A 1 104 ? -15.392 4.310 11.194 1.00 76.00 104 LEU A CA 1
ATOM 753 C C . LEU A 1 104 ? -15.887 5.638 10.608 1.00 76.00 104 LEU A C 1
ATOM 755 O O . LEU A 1 104 ? -15.498 6.672 11.136 1.00 76.00 104 LEU A O 1
ATOM 759 N N . ASN A 1 105 ? -16.738 5.633 9.579 1.00 73.12 105 ASN A N 1
ATOM 760 C CA . ASN A 1 105 ? -17.331 6.858 9.016 1.00 73.12 105 ASN A CA 1
ATOM 761 C C . ASN A 1 105 ? -18.355 7.530 9.936 1.00 73.12 105 ASN A C 1
ATOM 763 O O . ASN A 1 105 ? -18.601 8.731 9.813 1.00 73.12 105 ASN A O 1
ATOM 767 N N . ASP A 1 106 ? -18.957 6.771 10.853 1.00 68.44 106 ASP A N 1
ATOM 768 C CA . ASP A 1 106 ? -19.812 7.336 11.902 1.00 68.44 106 ASP A CA 1
ATOM 769 C C . ASP A 1 106 ? -18.991 8.103 12.949 1.00 68.44 106 ASP A C 1
ATOM 771 O O . ASP A 1 106 ? -19.492 8.992 13.644 1.00 68.44 106 ASP A O 1
ATOM 775 N N . THR A 1 107 ? -17.689 7.824 13.029 1.00 62.84 107 THR A N 1
ATOM 776 C CA . THR A 1 107 ? -16.735 8.728 13.670 1.00 62.84 107 THR A CA 1
ATOM 777 C C . THR A 1 107 ? -16.301 9.755 12.642 1.00 62.84 107 THR A C 1
ATOM 779 O O . THR A 1 107 ? -16.273 9.453 11.464 1.00 62.84 107 THR A O 1
ATOM 782 N N . SER A 1 108 ? -15.961 10.987 13.022 1.00 65.19 108 SER A N 1
ATOM 783 C CA . SER A 1 108 ? -15.648 12.063 12.056 1.00 65.19 108 SER A CA 1
ATOM 784 C C . SER A 1 108 ? -14.417 11.816 11.148 1.00 65.19 108 SER A C 1
ATOM 786 O O . SER A 1 108 ? -13.887 12.763 10.572 1.00 65.19 108 SER A O 1
ATOM 788 N N . LEU A 1 109 ? -13.934 10.575 11.064 1.00 67.62 109 LEU A N 1
ATOM 789 C CA . LEU A 1 109 ? -13.020 10.050 10.068 1.00 67.62 109 LEU A CA 1
ATOM 790 C C . LEU A 1 109 ? -13.733 9.899 8.723 1.00 67.62 109 LEU A C 1
ATOM 792 O O . LEU A 1 109 ? -14.835 9.373 8.638 1.00 67.62 109 LEU A O 1
ATOM 796 N N . ASN A 1 110 ? -13.058 10.309 7.657 1.00 67.25 110 ASN A N 1
ATOM 797 C CA . ASN A 1 110 ? -13.467 9.969 6.304 1.00 67.25 110 ASN A CA 1
ATOM 798 C C . ASN A 1 110 ? -12.766 8.663 5.909 1.00 67.25 110 ASN A C 1
ATOM 800 O O . ASN A 1 110 ? -11.546 8.657 5.746 1.00 67.25 110 ASN A O 1
ATOM 804 N N . VAL A 1 111 ? -13.494 7.550 5.825 1.00 68.62 111 VAL A N 1
ATOM 805 C CA . VAL A 1 111 ? -12.931 6.223 5.540 1.00 68.62 111 VAL A CA 1
ATOM 806 C C . VAL A 1 111 ? -13.644 5.586 4.355 1.00 68.62 111 VAL A C 1
ATOM 808 O O . VAL A 1 111 ? -14.845 5.356 4.370 1.00 68.62 111 VAL A O 1
ATOM 811 N N . VAL A 1 112 ? -12.907 5.241 3.310 1.00 62.69 112 VAL A N 1
ATOM 812 C CA . VAL A 1 112 ? -13.455 4.607 2.112 1.00 62.69 112 VAL A CA 1
ATOM 813 C C . VAL A 1 112 ? -13.048 3.142 2.082 1.00 62.69 112 VAL A C 1
ATOM 815 O O . VAL A 1 112 ? -11.865 2.807 2.149 1.00 62.69 112 VAL A O 1
ATOM 818 N N . TYR A 1 113 ? -14.037 2.258 1.947 1.00 59.06 113 TYR A N 1
ATOM 819 C CA . TYR A 1 113 ? -13.792 0.836 1.741 1.00 59.06 113 TYR A CA 1
ATOM 820 C C . TYR A 1 113 ? -13.413 0.582 0.277 1.00 59.06 113 TYR A C 1
ATOM 822 O O . TYR A 1 113 ? -14.197 0.864 -0.634 1.00 59.06 113 TYR A O 1
ATOM 830 N N . ALA A 1 114 ? -12.233 0.009 0.033 1.00 56.19 114 ALA A N 1
ATOM 831 C CA . ALA A 1 114 ? -11.852 -0.443 -1.300 1.00 56.19 114 ALA A CA 1
ATOM 832 C C . ALA A 1 114 ? -12.517 -1.796 -1.614 1.00 56.19 114 ALA A C 1
ATOM 834 O O . ALA A 1 114 ? -11.934 -2.858 -1.396 1.00 56.19 114 ALA A O 1
ATOM 835 N N . LYS A 1 115 ? -13.744 -1.763 -2.154 1.00 42.19 115 LYS A N 1
ATOM 836 C CA . LYS A 1 115 ? -14.428 -2.947 -2.708 1.00 42.19 115 LYS A CA 1
ATOM 837 C C . LYS A 1 115 ? -13.505 -3.656 -3.704 1.00 42.19 115 LYS A C 1
ATOM 839 O O . LYS A 1 115 ? -12.895 -2.967 -4.522 1.00 42.19 115 LYS A O 1
ATOM 844 N N . GLN A 1 116 ? -13.431 -4.994 -3.688 1.00 38.44 116 GLN A N 1
ATOM 845 C CA . GLN A 1 116 ? -12.449 -5.828 -4.425 1.00 38.44 116 GLN A CA 1
ATOM 846 C C . GLN A 1 116 ? -12.327 -5.639 -5.963 1.00 38.44 116 GLN A C 1
ATOM 848 O O . GLN A 1 116 ? -11.581 -6.372 -6.604 1.00 38.44 116 GLN A O 1
ATOM 853 N N . ASN A 1 117 ? -12.980 -4.648 -6.576 1.00 34.41 117 ASN A N 1
ATOM 854 C CA . ASN A 1 117 ? -12.829 -4.285 -7.990 1.00 34.41 117 ASN A CA 1
ATOM 855 C C . ASN A 1 117 ? -12.519 -2.794 -8.244 1.00 34.41 117 ASN A C 1
ATOM 857 O O . ASN A 1 117 ? -12.477 -2.375 -9.400 1.00 34.41 117 ASN A O 1
ATOM 861 N N . ALA A 1 118 ? -12.288 -1.985 -7.206 1.00 35.88 118 ALA A N 1
ATOM 862 C CA . ALA A 1 118 ? -11.587 -0.712 -7.364 1.00 35.88 118 ALA A CA 1
ATOM 863 C C . ALA A 1 118 ? -10.075 -0.996 -7.421 1.00 35.88 118 ALA A C 1
ATOM 865 O O . ALA A 1 118 ? -9.627 -1.946 -6.771 1.00 35.88 118 ALA A O 1
ATOM 866 N N . PRO A 1 119 ? -9.264 -0.225 -8.169 1.00 37.38 119 PRO A N 1
ATOM 867 C CA . PRO A 1 119 ? -7.817 -0.323 -8.051 1.00 37.38 119 PRO A CA 1
ATOM 868 C C . PRO A 1 119 ? -7.459 -0.086 -6.581 1.00 37.38 119 PRO A C 1
ATOM 870 O O . PRO A 1 119 ? -7.569 1.031 -6.081 1.00 37.38 119 PRO A O 1
ATOM 873 N N . LYS A 1 120 ? -7.096 -1.161 -5.872 1.00 47.19 120 LYS A N 1
ATOM 874 C CA . LYS A 1 120 ? -6.380 -1.092 -4.597 1.00 47.19 120 LYS A CA 1
ATOM 875 C C . LYS A 1 120 ? -5.234 -0.121 -4.840 1.00 47.19 120 LYS A C 1
ATOM 877 O O . LYS A 1 120 ? -4.550 -0.325 -5.845 1.00 47.19 120 LYS A O 1
ATOM 882 N N . GLY A 1 121 ? -5.102 0.918 -4.009 1.00 58.78 121 GLY A N 1
ATOM 883 C CA . GLY A 1 121 ? -4.196 2.048 -4.240 1.00 58.78 121 GLY A CA 1
ATOM 884 C C . GLY A 1 121 ? -2.943 1.615 -4.995 1.00 58.78 121 GLY A C 1
ATOM 885 O O . GLY A 1 121 ? -2.240 0.685 -4.576 1.00 58.78 121 GLY A O 1
ATOM 886 N N . GLY A 1 122 ? -2.781 2.155 -6.201 1.00 72.31 122 GLY A N 1
ATOM 887 C CA . GLY A 1 122 ? -1.755 1.697 -7.120 1.00 72.31 122 GLY A CA 1
ATOM 888 C C . GLY A 1 122 ? -0.384 1.952 -6.514 1.00 72.31 122 GLY A C 1
ATOM 889 O O . GLY A 1 122 ? -0.212 2.846 -5.691 1.00 72.31 122 GLY A O 1
ATOM 890 N N . VAL A 1 123 ? 0.639 1.225 -6.968 1.00 82.94 123 VAL A N 1
ATOM 891 C CA . VAL A 1 123 ? 2.017 1.513 -6.535 1.00 82.94 123 VAL A CA 1
ATOM 892 C C . VAL A 1 123 ? 2.393 2.991 -6.739 1.00 82.94 123 VAL A C 1
ATOM 894 O O . VAL A 1 123 ? 3.243 3.503 -6.025 1.00 82.94 123 VAL A O 1
ATOM 897 N N . GLY A 1 124 ? 1.753 3.683 -7.690 1.00 81.38 124 GLY A N 1
ATOM 898 C CA . GLY A 1 124 ? 1.958 5.105 -7.958 1.00 81.38 124 GLY A CA 1
ATOM 899 C C . GLY A 1 124 ? 1.502 6.040 -6.846 1.00 81.38 124 GLY A C 1
ATOM 900 O O . GLY A 1 124 ? 2.099 7.102 -6.688 1.00 81.38 124 GLY A O 1
ATOM 901 N N . ASP A 1 125 ? 0.545 5.623 -6.018 1.00 76.62 125 ASP A N 1
ATOM 902 C CA . ASP A 1 125 ? 0.087 6.409 -4.869 1.00 76.62 125 ASP A CA 1
ATOM 903 C C . ASP A 1 125 ? 1.208 6.564 -3.830 1.00 76.62 125 ASP A C 1
ATOM 905 O O . ASP A 1 125 ? 1.279 7.566 -3.126 1.00 76.62 125 ASP A O 1
ATOM 909 N N . PHE A 1 126 ? 2.173 5.634 -3.810 1.00 79.81 126 PHE A N 1
ATOM 910 C CA . PHE A 1 126 ? 3.375 5.746 -2.981 1.00 79.81 126 PHE A CA 1
ATOM 911 C C . PHE A 1 126 ? 4.332 6.864 -3.396 1.00 79.81 126 PHE A C 1
ATOM 913 O O . PHE A 1 126 ? 5.222 7.246 -2.640 1.00 79.81 126 PHE A O 1
ATOM 920 N N . PHE A 1 127 ? 4.149 7.393 -4.601 1.00 81.00 127 PHE A N 1
ATOM 921 C CA . PHE A 1 127 ? 5.022 8.384 -5.210 1.00 81.00 127 PHE A CA 1
ATOM 922 C C . PHE A 1 127 ? 4.331 9.734 -5.432 1.00 81.00 127 PHE A C 1
ATOM 924 O O . PHE A 1 127 ? 4.94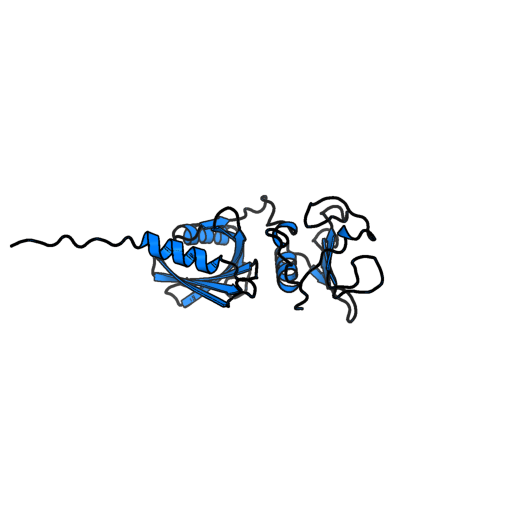5 10.637 -6.015 1.00 81.00 127 PHE A O 1
ATOM 931 N N . SER A 1 128 ? 3.078 9.885 -4.991 1.00 71.56 128 SER A N 1
ATOM 932 C CA . SER A 1 128 ? 2.350 11.150 -5.063 1.00 71.56 128 SER A CA 1
ATOM 933 C C . SER A 1 128 ? 2.933 12.185 -4.090 1.00 71.56 128 SER A C 1
ATOM 935 O O . SER A 1 128 ? 3.718 11.873 -3.192 1.00 71.56 128 SER A O 1
ATOM 937 N N . GLY A 1 129 ? 2.620 13.464 -4.314 1.00 64.62 129 GLY A N 1
ATOM 938 C CA . GLY A 1 129 ? 3.056 14.550 -3.427 1.00 64.62 129 GLY A CA 1
ATOM 939 C C . GLY A 1 129 ? 4.575 14.790 -3.372 1.00 64.62 129 GLY A C 1
ATOM 940 O O . GLY A 1 129 ? 5.046 15.491 -2.482 1.00 64.62 129 GLY A O 1
ATOM 941 N N . GLY A 1 130 ? 5.358 14.219 -4.299 1.00 65.94 130 GLY A N 1
ATOM 942 C CA . GLY A 1 130 ? 6.819 14.380 -4.346 1.00 65.94 130 GLY A CA 1
ATOM 943 C C . GLY A 1 130 ? 7.586 13.571 -3.296 1.00 65.94 130 GLY A C 1
ATOM 944 O O . GLY A 1 130 ? 8.755 13.859 -3.045 1.00 65.94 130 GLY A O 1
ATOM 945 N N . ARG A 1 131 ? 6.945 12.574 -2.676 1.00 69.94 131 ARG A N 1
ATOM 946 C CA . ARG A 1 131 ? 7.547 11.745 -1.625 1.00 69.94 131 ARG A CA 1
ATOM 947 C C . ARG A 1 131 ? 8.459 10.657 -2.204 1.00 69.94 131 ARG A C 1
ATOM 949 O O . ARG A 1 131 ? 8.302 10.221 -3.352 1.00 69.94 131 ARG A O 1
ATOM 956 N N . THR A 1 132 ? 9.383 10.200 -1.363 1.00 83.81 132 THR A N 1
ATOM 957 C CA . THR A 1 132 ? 10.179 8.986 -1.573 1.00 83.81 132 THR A CA 1
ATOM 958 C C . THR A 1 132 ? 9.654 7.927 -0.602 1.00 83.81 132 THR A C 1
ATOM 960 O O . THR A 1 132 ? 9.834 8.097 0.603 1.00 83.81 132 THR A O 1
ATOM 963 N N . PRO A 1 133 ? 8.954 6.883 -1.076 1.00 84.88 133 PRO A N 1
ATOM 964 C CA . PRO A 1 133 ? 8.346 5.897 -0.189 1.00 84.88 133 PRO A CA 1
ATOM 965 C C . PRO A 1 133 ? 9.390 4.996 0.466 1.00 84.88 133 PRO A C 1
ATOM 967 O O . PRO A 1 133 ? 10.455 4.750 -0.106 1.00 84.88 133 PRO A O 1
ATOM 970 N N . ARG A 1 134 ? 9.046 4.461 1.639 1.00 86.38 134 ARG A N 1
ATOM 971 C CA . ARG A 1 134 ? 9.855 3.469 2.352 1.00 86.38 134 ARG A CA 1
ATOM 972 C C . ARG A 1 134 ? 9.718 2.078 1.735 1.00 86.38 134 ARG A C 1
ATOM 974 O O . ARG A 1 134 ? 8.663 1.698 1.216 1.00 86.38 134 ARG A O 1
ATOM 981 N N . ALA A 1 135 ? 10.785 1.293 1.812 1.00 90.44 135 ALA A N 1
ATOM 982 C CA . ALA A 1 135 ? 10.805 -0.088 1.352 1.00 90.44 135 ALA A CA 1
ATOM 983 C C . ALA A 1 135 ? 9.826 -0.970 2.152 1.00 90.44 135 ALA A C 1
ATOM 985 O O . ALA A 1 135 ? 9.135 -1.803 1.559 1.00 90.44 135 ALA A O 1
ATOM 986 N N . SER A 1 136 ? 9.708 -0.750 3.463 1.00 84.00 136 SER A N 1
ATOM 987 C CA . SER A 1 136 ? 8.762 -1.436 4.355 1.00 84.00 136 SER A CA 1
ATOM 988 C C . SER A 1 136 ? 7.285 -1.181 4.011 1.00 84.00 136 SER A C 1
ATOM 990 O O . SER A 1 136 ? 6.470 -2.111 4.031 1.00 84.00 136 SER A O 1
ATOM 992 N N . ASP A 1 137 ? 6.940 0.041 3.599 1.00 82.31 137 ASP A N 1
ATOM 993 C CA . ASP A 1 137 ? 5.595 0.423 3.148 1.00 82.31 137 ASP A CA 1
ATOM 994 C C . ASP A 1 137 ? 5.198 -0.331 1.866 1.00 82.31 137 ASP A C 1
ATOM 996 O O . ASP A 1 137 ? 4.108 -0.907 1.759 1.00 82.31 137 ASP A O 1
ATOM 1000 N N . LEU A 1 138 ? 6.122 -0.385 0.901 1.00 90.12 138 LEU A N 1
ATOM 1001 C CA . LEU A 1 138 ? 5.945 -1.098 -0.366 1.00 90.12 138 LEU A CA 1
ATOM 1002 C C . LEU A 1 138 ? 5.904 -2.622 -0.173 1.00 90.12 138 LEU A C 1
ATOM 1004 O O . LEU A 1 138 ? 5.116 -3.299 -0.833 1.00 90.12 138 LEU A O 1
ATOM 1008 N N . SER A 1 139 ? 6.716 -3.151 0.748 1.00 88.38 139 SER A N 1
ATOM 1009 C CA . SER A 1 139 ? 6.690 -4.550 1.200 1.00 88.38 139 SER A CA 1
ATOM 1010 C C . SER A 1 139 ? 5.311 -4.919 1.747 1.00 88.38 139 SER A C 1
ATOM 1012 O O . SER A 1 139 ? 4.655 -5.825 1.235 1.00 88.38 139 SER A O 1
ATOM 1014 N N . SER A 1 140 ? 4.820 -4.144 2.716 1.00 81.00 140 SER A N 1
ATOM 1015 C CA . SER A 1 140 ? 3.510 -4.357 3.338 1.00 81.00 140 SER A CA 1
ATOM 1016 C C . SER A 1 140 ? 2.375 -4.276 2.314 1.00 81.00 140 SER A C 1
ATOM 1018 O O . SER A 1 140 ? 1.413 -5.041 2.357 1.00 81.00 140 SER A O 1
ATOM 1020 N N . TRP A 1 141 ? 2.447 -3.339 1.363 1.00 83.62 141 TRP A N 1
ATOM 1021 C CA . TRP A 1 141 ? 1.484 -3.248 0.260 1.00 83.62 141 TRP A CA 1
ATOM 1022 C C . TRP A 1 141 ? 1.521 -4.457 -0.665 1.00 83.62 141 TRP A C 1
ATOM 1024 O O . TRP A 1 141 ? 0.469 -5.003 -0.978 1.00 83.62 141 TRP A O 1
ATOM 1034 N N . ALA A 1 142 ? 2.701 -4.920 -1.065 1.00 89.19 142 ALA A N 1
ATOM 1035 C CA . ALA A 1 142 ? 2.813 -6.108 -1.899 1.00 89.19 142 ALA A CA 1
ATOM 1036 C C . ALA A 1 142 ? 2.220 -7.352 -1.212 1.00 89.19 142 ALA A C 1
ATOM 1038 O O . ALA A 1 142 ? 1.498 -8.125 -1.844 1.00 89.19 142 ALA A O 1
ATOM 1039 N N . GLU A 1 143 ? 2.448 -7.509 0.091 1.00 84.69 143 GLU A N 1
ATOM 1040 C CA . GLU A 1 143 ? 1.839 -8.575 0.893 1.00 84.69 143 GLU A CA 1
ATOM 1041 C C . GLU A 1 143 ? 0.312 -8.435 0.964 1.00 84.69 143 GLU A C 1
ATOM 1043 O O . GLU A 1 143 ? -0.395 -9.437 0.834 1.00 84.69 143 GLU A O 1
ATOM 1048 N N . SER A 1 144 ? -0.230 -7.210 1.052 1.00 68.94 144 SER A N 1
ATOM 1049 C CA . SER A 1 144 ? -1.690 -7.012 1.013 1.00 68.94 144 SER A CA 1
ATOM 1050 C C . SER A 1 144 ? -2.328 -7.297 -0.339 1.00 68.94 144 SER A C 1
ATOM 1052 O O . SER A 1 144 ? -3.511 -7.644 -0.411 1.00 68.94 144 SER A O 1
ATOM 1054 N N . GLN A 1 145 ? -1.550 -7.241 -1.419 1.00 77.19 145 GLN A N 1
ATOM 1055 C CA . GLN A 1 145 ? -1.996 -7.729 -2.722 1.00 77.19 145 GLN A CA 1
ATOM 1056 C C . GLN A 1 145 ? -2.072 -9.266 -2.787 1.00 77.19 145 GLN A C 1
ATOM 1058 O O . GLN A 1 145 ? -2.505 -9.810 -3.80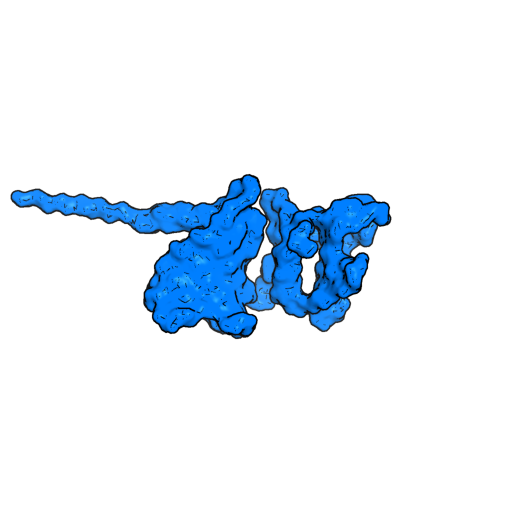5 1.00 77.19 145 GLN A O 1
ATOM 1063 N N . GLY A 1 146 ? -1.673 -9.972 -1.722 1.00 80.50 146 GLY A N 1
ATOM 1064 C CA . GLY A 1 146 ? -1.565 -11.429 -1.685 1.00 80.50 146 GLY A CA 1
ATOM 1065 C C . GLY A 1 146 ? -0.344 -11.945 -2.445 1.00 80.50 146 GLY A C 1
ATOM 1066 O O . GLY A 1 146 ? -0.333 -13.096 -2.882 1.00 80.50 146 GLY A O 1
ATOM 1067 N N . TRP A 1 147 ? 0.664 -11.097 -2.673 1.00 92.50 147 TRP A N 1
ATOM 1068 C CA . TRP A 1 147 ? 1.868 -11.499 -3.390 1.00 92.50 147 TRP A CA 1
ATOM 1069 C C . TRP A 1 147 ? 2.845 -12.207 -2.458 1.00 92.50 147 TRP A C 1
ATOM 1071 O O . TRP A 1 147 ? 3.031 -11.836 -1.303 1.00 92.50 147 TRP A O 1
ATOM 1081 N N . THR A 1 148 ? 3.509 -13.230 -2.983 1.00 94.94 148 THR A N 1
ATOM 1082 C CA . THR A 1 148 ? 4.461 -14.045 -2.229 1.00 94.94 148 THR A CA 1
ATOM 1083 C C . THR A 1 148 ? 5.852 -13.423 -2.274 1.00 94.94 148 THR A C 1
ATOM 1085 O O . THR A 1 148 ? 6.404 -13.216 -3.362 1.00 94.94 148 THR A O 1
ATOM 1088 N N . ALA A 1 149 ? 6.424 -13.163 -1.098 1.00 97.00 149 ALA A N 1
ATOM 1089 C CA . ALA A 1 149 ? 7.790 -12.680 -0.939 1.00 97.00 149 ALA A CA 1
ATOM 1090 C C . ALA A 1 149 ? 8.825 -13.775 -1.251 1.00 97.00 149 ALA A C 1
ATOM 1092 O O . ALA A 1 149 ? 8.662 -14.943 -0.900 1.00 97.00 149 ALA A O 1
ATOM 1093 N N . SER A 1 150 ? 9.934 -13.394 -1.883 1.00 97.62 150 SER A N 1
ATOM 1094 C CA . SER A 1 150 ? 11.108 -14.250 -2.054 1.00 97.62 150 SER A CA 1
ATOM 1095 C C . SER A 1 150 ? 12.386 -13.418 -2.088 1.00 97.62 150 SER A C 1
ATOM 1097 O O . SER A 1 150 ? 12.458 -12.385 -2.758 1.00 97.62 150 SER A O 1
ATOM 1099 N N . GLN A 1 151 ? 13.417 -13.885 -1.386 1.00 96.44 151 GLN A N 1
ATOM 1100 C CA . GLN A 1 151 ? 14.726 -13.247 -1.361 1.00 96.44 151 GLN A CA 1
ATOM 1101 C C . GLN A 1 151 ? 15.814 -14.301 -1.152 1.00 96.44 151 GLN A C 1
ATOM 1103 O O . GLN A 1 151 ? 15.711 -15.170 -0.291 1.00 96.44 151 GLN A O 1
ATOM 1108 N N . THR A 1 152 ? 16.870 -14.242 -1.959 1.00 93.50 152 THR A N 1
ATOM 1109 C CA . THR A 1 152 ? 18.100 -15.006 -1.698 1.00 93.50 152 THR A CA 1
ATOM 1110 C C . THR A 1 152 ? 19.001 -14.206 -0.761 1.00 93.50 152 THR A C 1
ATOM 1112 O O . THR A 1 152 ? 18.938 -12.984 -0.812 1.00 93.50 152 THR A O 1
ATOM 1115 N N . ALA A 1 153 ? 19.918 -14.849 -0.030 1.00 88.81 153 ALA A N 1
ATOM 1116 C CA . ALA A 1 153 ? 20.790 -14.193 0.962 1.00 88.81 153 ALA A CA 1
ATOM 1117 C C . ALA A 1 153 ? 21.422 -12.854 0.516 1.00 88.81 153 ALA A C 1
ATOM 1119 O O . ALA A 1 153 ? 21.491 -11.925 1.305 1.00 88.81 153 ALA A O 1
ATOM 1120 N N . ASN A 1 154 ? 21.836 -12.741 -0.753 1.00 85.50 154 ASN A N 1
ATOM 1121 C CA . ASN A 1 154 ? 22.450 -11.525 -1.313 1.00 85.50 154 ASN A CA 1
ATOM 1122 C C . ASN A 1 154 ? 21.633 -10.910 -2.466 1.00 85.50 154 ASN A C 1
ATOM 1124 O O . ASN A 1 154 ? 22.176 -10.207 -3.319 1.00 85.50 154 ASN A O 1
ATOM 1128 N N . GLY A 1 155 ? 20.354 -11.270 -2.583 1.00 89.38 155 GLY A N 1
ATOM 1129 C CA . GLY A 1 155 ? 19.499 -10.876 -3.700 1.00 89.38 155 GLY A CA 1
ATOM 1130 C C . GLY A 1 155 ? 18.468 -9.820 -3.319 1.00 89.38 155 GLY A C 1
ATOM 1131 O O . GLY A 1 155 ? 18.221 -9.585 -2.138 1.00 89.38 155 GLY A O 1
ATOM 1132 N N . PRO A 1 156 ? 17.831 -9.205 -4.326 1.00 95.31 156 PRO A N 1
ATOM 1133 C CA . PRO A 1 156 ? 16.735 -8.283 -4.085 1.00 95.31 156 PRO A CA 1
ATOM 1134 C C . PRO A 1 156 ? 15.501 -9.029 -3.574 1.00 95.31 156 PRO A C 1
ATOM 1136 O O . PRO A 1 156 ? 15.264 -10.177 -3.970 1.00 95.31 156 PRO A O 1
ATOM 1139 N N . LEU A 1 157 ? 14.705 -8.352 -2.753 1.00 97.81 157 LEU A N 1
ATOM 1140 C CA . LEU A 1 157 ? 13.404 -8.832 -2.306 1.00 97.81 157 LEU A CA 1
ATOM 1141 C C . LEU A 1 157 ? 12.402 -8.718 -3.460 1.00 97.81 157 LEU A C 1
ATOM 1143 O O . LEU A 1 157 ? 12.333 -7.695 -4.144 1.00 97.81 157 LEU A O 1
ATOM 1147 N N . LYS A 1 158 ? 11.662 -9.791 -3.734 1.00 98.44 158 LYS A N 1
ATOM 1148 C CA . LYS A 1 158 ? 10.709 -9.875 -4.846 1.00 98.44 158 LYS A CA 1
ATOM 1149 C C . LYS A 1 158 ? 9.348 -10.322 -4.353 1.00 98.44 158 LYS A C 1
ATOM 1151 O O . LYS A 1 158 ? 9.277 -11.267 -3.575 1.00 98.44 158 LYS A O 1
ATOM 1156 N N . TYR A 1 159 ? 8.301 -9.742 -4.923 1.00 97.94 159 TYR A N 1
ATOM 1157 C CA . TYR A 1 159 ? 6.918 -10.134 -4.682 1.00 97.94 159 TYR A CA 1
ATOM 1158 C C . TYR A 1 159 ? 6.274 -10.640 -5.964 1.00 97.94 159 TYR A C 1
ATOM 1160 O O . TYR A 1 159 ? 6.302 -9.959 -6.995 1.00 97.94 159 TYR A O 1
ATOM 1168 N N . THR A 1 160 ? 5.722 -11.849 -5.894 1.00 97.31 160 THR A N 1
ATOM 1169 C CA . THR A 1 160 ? 5.141 -12.567 -7.036 1.00 97.31 160 THR A CA 1
ATOM 1170 C C . THR A 1 160 ? 3.648 -12.762 -6.825 1.00 97.31 160 THR A C 1
ATOM 1172 O O . THR A 1 160 ? 3.245 -13.225 -5.761 1.00 97.31 160 THR A O 1
ATOM 1175 N N . ASP A 1 161 ? 2.829 -12.415 -7.815 1.00 90.44 161 ASP A N 1
ATOM 1176 C CA . ASP A 1 161 ? 1.383 -12.630 -7.731 1.00 90.44 161 ASP A CA 1
ATOM 1177 C C . ASP A 1 161 ? 0.985 -14.099 -7.961 1.00 90.44 161 ASP A C 1
ATOM 1179 O O . ASP A 1 161 ? 1.812 -14.954 -8.290 1.00 90.44 161 ASP A O 1
ATOM 1183 N N . SER A 1 162 ? -0.303 -14.401 -7.791 1.00 88.75 162 SER A N 1
ATOM 1184 C CA . SER A 1 162 ? -0.854 -15.753 -7.955 1.00 88.75 162 SER A CA 1
ATOM 1185 C C . SER A 1 162 ? -0.714 -16.319 -9.374 1.00 88.75 162 SER A C 1
ATOM 1187 O O . SER A 1 162 ? -0.822 -17.530 -9.555 1.00 88.75 162 SER A O 1
ATOM 1189 N N . SER A 1 163 ? -0.446 -15.471 -10.373 1.00 88.81 163 SER A N 1
ATOM 1190 C CA . SER A 1 163 ? -0.192 -15.880 -11.759 1.00 88.81 163 SER A CA 1
ATOM 1191 C C . SER A 1 163 ? 1.289 -16.158 -12.048 1.00 88.81 163 SER A C 1
ATOM 1193 O O . SER A 1 163 ? 1.639 -16.577 -13.151 1.00 88.81 163 SER A O 1
ATOM 1195 N N . GLY A 1 164 ? 2.170 -15.960 -11.061 1.00 93.62 164 GLY A N 1
ATOM 1196 C CA . GLY A 1 164 ? 3.610 -16.181 -11.188 1.00 93.62 164 GLY A CA 1
ATOM 1197 C C . GLY A 1 164 ? 4.386 -14.972 -11.719 1.00 93.62 164 GLY A C 1
ATOM 1198 O O . GLY A 1 164 ? 5.577 -15.093 -12.016 1.00 93.62 164 GLY A O 1
ATOM 1199 N N . VAL A 1 165 ? 3.757 -13.798 -11.836 1.00 95.88 165 VAL A N 1
ATOM 1200 C CA . VAL A 1 165 ? 4.421 -12.576 -12.308 1.00 95.88 165 VAL A CA 1
ATOM 1201 C C . VAL A 1 165 ? 5.073 -11.847 -11.135 1.00 95.88 165 VAL A C 1
ATOM 1203 O O . VAL A 1 165 ? 4.436 -11.567 -10.125 1.00 95.88 165 VAL A O 1
ATOM 1206 N N . VAL A 1 166 ? 6.354 -11.484 -11.273 1.00 97.75 166 VAL A N 1
ATOM 1207 C CA . VAL A 1 166 ? 7.058 -10.649 -10.281 1.00 97.75 166 VAL A CA 1
ATOM 1208 C C . VAL A 1 166 ? 6.601 -9.198 -10.408 1.00 97.75 166 VAL A C 1
ATOM 1210 O O . VAL A 1 166 ? 7.097 -8.460 -11.264 1.00 97.75 166 VAL A O 1
ATOM 1213 N N . ARG A 1 167 ? 5.681 -8.780 -9.545 1.00 97.19 167 ARG A N 1
ATOM 1214 C CA . ARG A 1 167 ? 5.038 -7.463 -9.597 1.00 97.19 167 ARG A CA 1
ATOM 1215 C C . ARG A 1 167 ? 5.868 -6.352 -8.975 1.00 97.19 167 ARG A C 1
ATOM 1217 O O . ARG A 1 167 ? 5.883 -5.249 -9.512 1.00 97.19 167 ARG A O 1
ATOM 1224 N N . LEU A 1 168 ? 6.617 -6.661 -7.919 1.00 97.62 168 LEU A N 1
ATOM 1225 C CA . LEU A 1 168 ? 7.507 -5.719 -7.244 1.00 97.62 168 LEU A CA 1
ATOM 1226 C C . LEU A 1 168 ? 8.875 -6.358 -7.003 1.00 97.62 168 LEU A C 1
ATOM 1228 O O . LEU A 1 168 ? 8.991 -7.533 -6.652 1.00 97.62 168 LEU A O 1
ATOM 1232 N N . THR A 1 169 ? 9.938 -5.591 -7.212 1.00 97.94 169 THR A N 1
ATOM 1233 C CA . THR A 1 169 ? 11.299 -5.943 -6.803 1.00 97.94 169 THR A CA 1
ATOM 1234 C C . THR A 1 169 ? 11.903 -4.765 -6.057 1.00 97.94 169 THR A C 1
ATOM 1236 O O . THR A 1 169 ? 12.017 -3.699 -6.646 1.00 97.94 169 THR A O 1
ATOM 1239 N N . ILE A 1 170 ? 12.324 -4.972 -4.813 1.00 97.38 170 ILE A N 1
ATOM 1240 C CA . ILE A 1 170 ? 12.957 -3.975 -3.945 1.00 97.38 170 ILE A CA 1
ATOM 1241 C C . ILE A 1 170 ? 14.464 -4.242 -3.902 1.00 97.38 170 ILE A C 1
ATOM 1243 O O . ILE A 1 170 ? 14.901 -5.388 -3.742 1.00 97.38 170 ILE A O 1
ATOM 1247 N N . LYS A 1 171 ? 15.276 -3.199 -4.099 1.00 95.19 171 LYS A N 1
ATOM 1248 C CA . LYS A 1 171 ? 16.734 -3.307 -4.219 1.00 95.19 171 LYS A CA 1
ATOM 1249 C C . LYS A 1 171 ? 17.440 -2.250 -3.379 1.00 95.19 171 LYS A C 1
ATOM 1251 O O . LYS A 1 171 ? 17.083 -1.084 -3.456 1.00 95.19 171 LYS A O 1
ATOM 1256 N N . GLY A 1 172 ? 18.518 -2.644 -2.702 1.00 90.62 172 GLY A N 1
ATOM 1257 C CA . GLY A 1 172 ? 19.405 -1.724 -1.972 1.00 90.62 172 GLY A CA 1
ATOM 1258 C C . GLY A 1 172 ? 20.387 -0.929 -2.847 1.00 90.62 172 GLY A C 1
ATOM 1259 O O . GLY A 1 172 ? 21.198 -0.185 -2.316 1.00 90.62 172 GLY A O 1
ATOM 1260 N N . GLY A 1 173 ? 20.337 -1.089 -4.175 1.00 86.31 173 GLY A N 1
ATOM 1261 C CA . GLY A 1 173 ? 21.235 -0.417 -5.123 1.00 86.31 173 GLY A CA 1
ATOM 1262 C C . GLY A 1 173 ? 22.367 -1.300 -5.670 1.00 86.31 173 GLY A C 1
ATOM 1263 O O . GLY A 1 173 ? 22.732 -2.331 -5.106 1.00 86.31 173 GLY A O 1
ATOM 1264 N N . SER A 1 174 ? 22.868 -0.945 -6.854 1.00 79.62 174 SER A N 1
ATOM 1265 C CA . SER A 1 174 ? 24.052 -1.524 -7.502 1.00 79.62 174 SER A CA 1
ATOM 1266 C C . SER A 1 174 ? 24.520 -0.646 -8.668 1.00 79.62 174 SER A C 1
ATOM 1268 O O . SER A 1 174 ? 23.689 -0.153 -9.425 1.00 79.62 174 SER A O 1
ATOM 1270 N N . ASP A 1 175 ? 25.821 -0.573 -8.944 1.00 76.00 175 ASP A N 1
ATOM 1271 C CA . ASP A 1 175 ? 26.374 0.234 -10.054 1.00 76.00 175 ASP A CA 1
ATOM 1272 C C . ASP A 1 175 ? 26.273 -0.436 -11.441 1.00 76.00 175 ASP A C 1
ATOM 1274 O O . ASP A 1 175 ? 27.144 -0.306 -12.300 1.00 76.00 175 ASP A O 1
ATOM 1278 N N . ARG A 1 176 ? 25.220 -1.226 -11.679 1.00 76.44 176 ARG A N 1
ATOM 1279 C CA . ARG A 1 176 ? 25.087 -2.056 -12.892 1.00 76.44 176 ARG A CA 1
ATOM 1280 C C . ARG A 1 176 ? 24.304 -1.388 -14.026 1.00 76.44 176 ARG A C 1
ATOM 1282 O O . ARG A 1 176 ? 24.367 -1.877 -15.156 1.00 76.44 176 ARG A O 1
ATOM 1289 N N . ALA A 1 177 ? 23.547 -0.327 -13.746 1.00 74.62 177 ALA A N 1
ATOM 1290 C CA . ALA A 1 177 ? 22.757 0.415 -14.723 1.00 74.62 177 ALA A CA 1
ATOM 1291 C C . ALA A 1 177 ? 22.582 1.896 -14.314 1.00 74.62 177 ALA A C 1
ATOM 1293 O O . ALA A 1 177 ? 22.670 2.229 -13.131 1.00 74.62 177 ALA A O 1
ATOM 1294 N N . PRO A 1 178 ? 22.314 2.805 -15.269 1.00 75.44 178 PRO A N 1
ATOM 1295 C CA . PRO A 1 178 ? 21.923 4.176 -14.948 1.00 75.44 178 PRO A CA 1
ATOM 1296 C C . PRO A 1 178 ? 20.705 4.214 -14.013 1.00 75.44 178 PRO A C 1
ATOM 1298 O O . PRO A 1 178 ? 19.728 3.507 -14.247 1.00 75.44 178 PRO A O 1
ATOM 1301 N N . GLY A 1 179 ? 20.773 5.027 -12.956 1.00 76.44 179 GLY A N 1
ATOM 1302 C CA . GLY A 1 179 ? 19.715 5.147 -11.943 1.00 76.44 179 GLY A CA 1
ATOM 1303 C C . GLY A 1 179 ? 19.687 4.025 -10.898 1.00 76.44 179 GLY A C 1
ATOM 1304 O O . GLY A 1 179 ? 18.968 4.143 -9.917 1.00 76.44 179 GLY A O 1
ATOM 1305 N N . SER A 1 180 ? 20.486 2.960 -11.045 1.00 82.12 180 SER A N 1
ATOM 1306 C CA . SER A 1 180 ? 20.431 1.819 -10.123 1.00 82.12 180 SER A CA 1
ATOM 1307 C C . SER A 1 180 ? 21.378 1.911 -8.927 1.00 82.12 180 SER A C 1
ATOM 1309 O O . SER A 1 180 ? 21.376 0.982 -8.124 1.00 82.12 180 SER A O 1
ATOM 1311 N N . ALA A 1 181 ? 22.204 2.959 -8.827 1.00 87.25 181 ALA A N 1
ATOM 1312 C CA . ALA A 1 181 ? 23.243 3.089 -7.800 1.00 87.25 181 ALA A CA 1
ATOM 1313 C C . ALA A 1 181 ? 22.655 3.154 -6.381 1.00 87.25 181 ALA A C 1
ATOM 1315 O O . ALA A 1 181 ? 23.131 2.455 -5.490 1.00 87.25 181 ALA A O 1
ATOM 1316 N N . GLY A 1 182 ? 21.591 3.941 -6.197 1.00 90.25 182 GLY A N 1
ATOM 1317 C CA . GLY A 1 182 ? 20.857 4.034 -4.936 1.00 90.25 182 GLY A CA 1
ATOM 1318 C C . GLY A 1 182 ? 19.761 2.972 -4.792 1.00 90.25 182 GLY A C 1
ATOM 1319 O O . GLY A 1 182 ? 19.454 2.252 -5.756 1.0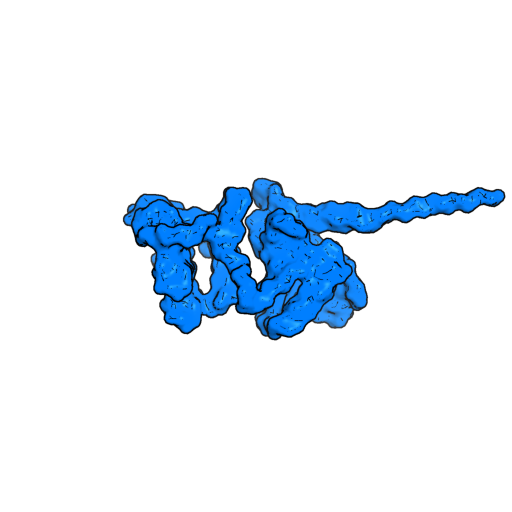0 90.25 182 GLY A O 1
ATOM 1320 N N . PRO A 1 183 ? 19.151 2.864 -3.600 1.00 94.69 183 PRO A N 1
ATOM 1321 C CA . PRO A 1 183 ? 17.993 2.015 -3.393 1.00 94.69 183 PRO A CA 1
ATOM 1322 C C . PRO A 1 183 ? 16.827 2.390 -4.303 1.00 94.69 183 PRO A C 1
ATOM 1324 O O . PRO A 1 183 ? 16.531 3.561 -4.530 1.00 94.69 183 PRO A O 1
ATOM 1327 N N . HIS A 1 184 ? 16.175 1.378 -4.862 1.00 95.56 184 HIS A N 1
ATOM 1328 C CA . HIS A 1 184 ? 15.094 1.577 -5.819 1.00 95.56 184 HIS A CA 1
ATOM 1329 C C . HIS A 1 184 ? 14.194 0.350 -5.914 1.00 95.56 184 HIS A C 1
ATOM 1331 O O . HIS A 1 184 ? 14.556 -0.757 -5.494 1.00 95.56 184 HIS A O 1
ATOM 1337 N N . ILE A 1 185 ? 13.048 0.535 -6.562 1.00 96.06 185 ILE A N 1
ATOM 1338 C CA . ILE A 1 185 ? 12.181 -0.555 -6.994 1.00 96.06 185 ILE A CA 1
ATOM 1339 C C . ILE A 1 185 ? 12.168 -0.734 -8.507 1.00 96.06 185 ILE A C 1
ATOM 1341 O O . ILE A 1 185 ? 12.452 0.190 -9.264 1.00 96.06 185 ILE A O 1
ATOM 1345 N N . GLU A 1 186 ? 11.788 -1.937 -8.933 1.00 96.88 186 GLU A N 1
ATOM 1346 C CA . GLU A 1 186 ? 11.286 -2.219 -10.280 1.00 96.88 186 GLU A CA 1
ATOM 1347 C C . GLU A 1 186 ? 9.858 -2.769 -10.169 1.00 96.88 186 GLU A C 1
ATOM 1349 O O . GLU A 1 186 ? 9.614 -3.686 -9.376 1.00 96.88 186 GLU A O 1
ATOM 1354 N N . VAL A 1 187 ? 8.938 -2.274 -11.001 1.00 96.50 187 VAL A N 1
ATOM 1355 C CA . VAL A 1 187 ? 7.527 -2.696 -11.003 1.00 96.50 187 VAL A CA 1
ATOM 1356 C C . VAL A 1 187 ? 7.148 -3.335 -12.333 1.00 96.50 187 VAL A C 1
ATOM 1358 O O . VAL A 1 187 ? 7.616 -2.919 -13.395 1.00 96.50 187 VAL A O 1
ATOM 1361 N N . ARG A 1 188 ? 6.278 -4.350 -12.276 1.00 96.38 188 ARG A N 1
ATOM 1362 C CA . ARG A 1 188 ? 5.576 -4.885 -13.448 1.00 96.38 188 ARG A CA 1
ATOM 1363 C C . ARG A 1 188 ? 4.065 -4.806 -13.294 1.00 96.38 188 ARG A C 1
ATOM 1365 O O . ARG A 1 188 ? 3.531 -4.959 -12.193 1.00 96.38 188 ARG A O 1
ATOM 1372 N N . ASP A 1 189 ? 3.386 -4.619 -14.417 1.00 89.25 189 ASP A N 1
ATOM 1373 C CA . ASP A 1 189 ? 1.943 -4.804 -14.516 1.00 89.25 189 ASP A CA 1
ATOM 1374 C C . ASP A 1 189 ? 1.556 -6.298 -14.517 1.00 89.25 189 ASP A C 1
ATOM 1376 O O . ASP A 1 189 ? 2.404 -7.186 -14.390 1.00 89.25 189 ASP A O 1
ATOM 1380 N N . ALA A 1 190 ? 0.258 -6.581 -14.652 1.00 87.75 190 ALA A N 1
ATOM 1381 C CA . ALA A 1 190 ? -0.279 -7.945 -14.630 1.00 87.75 190 ALA A CA 1
ATOM 1382 C C . ALA A 1 190 ? 0.152 -8.818 -15.815 1.00 87.75 190 ALA A C 1
ATOM 1384 O O . ALA A 1 190 ? 0.032 -10.035 -15.752 1.00 87.75 190 ALA A O 1
ATOM 1385 N N . THR A 1 191 ? 0.670 -8.216 -16.884 1.00 84.94 191 THR A N 1
ATOM 1386 C CA . THR A 1 191 ? 1.196 -8.934 -18.051 1.00 84.94 191 THR A CA 1
ATOM 1387 C C . THR A 1 191 ? 2.684 -9.261 -17.907 1.00 84.94 191 THR A C 1
ATOM 1389 O O . THR A 1 191 ? 3.239 -10.011 -18.708 1.00 84.94 191 THR A O 1
ATOM 1392 N N . GLY A 1 192 ? 3.352 -8.706 -16.889 1.00 91.31 192 GLY A N 1
ATOM 1393 C CA . GLY A 1 192 ? 4.800 -8.795 -16.719 1.00 91.31 192 GLY A CA 1
ATOM 1394 C C . GLY A 1 192 ? 5.580 -7.698 -17.453 1.00 91.31 192 GLY A C 1
ATOM 1395 O O . GLY A 1 192 ? 6.817 -7.714 -17.430 1.00 91.31 192 GLY A O 1
ATOM 1396 N N . GLN A 1 193 ? 4.896 -6.730 -18.066 1.00 95.56 193 GLN A N 1
ATOM 1397 C CA . GLN A 1 193 ? 5.529 -5.553 -18.650 1.00 95.56 193 GLN A CA 1
ATOM 1398 C C . GLN A 1 193 ? 6.012 -4.629 -17.531 1.00 95.56 193 GLN A C 1
ATOM 1400 O O . GLN A 1 193 ? 5.311 -4.379 -16.554 1.00 95.56 193 GLN A O 1
ATOM 1405 N N . ARG A 1 194 ? 7.243 -4.127 -17.656 1.00 96.56 194 ARG A N 1
ATOM 1406 C CA . ARG A 1 194 ? 7.786 -3.143 -16.716 1.00 96.56 194 ARG A CA 1
ATOM 1407 C C . ARG A 1 194 ? 7.122 -1.796 -16.917 1.00 96.56 194 ARG A C 1
ATOM 1409 O O . ARG A 1 194 ? 6.962 -1.375 -18.064 1.00 96.56 194 ARG A O 1
ATOM 1416 N N . ILE A 1 195 ? 6.837 -1.116 -15.817 1.00 94.62 195 ILE A N 1
ATOM 1417 C CA . ILE A 1 195 ? 6.218 0.207 -15.824 1.00 94.62 195 ILE A CA 1
ATOM 1418 C C . ILE A 1 195 ? 6.972 1.172 -14.909 1.00 94.62 195 ILE A C 1
ATOM 1420 O O . ILE A 1 195 ? 7.584 0.749 -13.926 1.00 94.62 195 ILE A O 1
ATOM 1424 N N . ASN A 1 196 ? 6.909 2.462 -15.225 1.00 91.94 196 ASN A N 1
ATOM 1425 C CA . ASN A 1 196 ? 7.245 3.519 -14.284 1.00 91.94 196 ASN A CA 1
ATOM 1426 C C . ASN A 1 196 ? 6.105 3.603 -13.252 1.00 91.94 196 ASN A C 1
ATOM 1428 O O . ASN A 1 196 ? 4.975 3.891 -13.642 1.00 91.94 196 ASN A O 1
ATOM 1432 N N . PRO A 1 197 ? 6.344 3.369 -11.953 1.00 89.56 197 PRO A N 1
ATOM 1433 C CA . PRO A 1 197 ? 5.289 3.420 -10.946 1.00 89.56 197 PRO A CA 1
ATOM 1434 C C . PRO A 1 197 ? 4.661 4.811 -10.805 1.00 89.56 197 PRO A C 1
ATOM 1436 O O . PRO A 1 197 ? 3.499 4.892 -10.438 1.00 89.56 197 PRO A O 1
ATOM 1439 N N . ARG A 1 198 ? 5.378 5.896 -11.134 1.00 84.62 198 ARG A N 1
ATOM 1440 C CA . ARG A 1 198 ? 4.863 7.272 -11.024 1.00 84.62 198 ARG A CA 1
ATOM 1441 C C . ARG A 1 198 ? 3.853 7.623 -12.117 1.00 84.62 198 ARG A C 1
ATOM 1443 O O . ARG A 1 198 ? 2.973 8.441 -11.879 1.00 84.62 198 ARG A O 1
ATOM 1450 N N . THR A 1 199 ? 3.998 7.048 -13.313 1.00 82.31 199 THR A N 1
ATOM 1451 C CA . THR A 1 199 ? 3.182 7.404 -14.493 1.00 82.31 199 THR A CA 1
ATOM 1452 C C . THR A 1 199 ? 2.352 6.244 -15.041 1.00 82.31 199 THR A C 1
ATOM 1454 O O . THR A 1 199 ? 1.417 6.465 -15.803 1.00 82.31 199 THR A O 1
ATOM 1457 N N . GLY A 1 200 ? 2.687 5.003 -14.684 1.00 83.50 200 GLY A N 1
ATOM 1458 C CA . GLY A 1 200 ? 2.132 3.786 -15.277 1.00 83.50 200 GLY A CA 1
ATOM 1459 C C . GLY A 1 200 ? 2.670 3.471 -16.677 1.00 83.50 200 GLY A C 1
ATOM 1460 O O . GLY A 1 200 ? 2.290 2.457 -17.260 1.00 83.50 200 GLY A O 1
ATOM 1461 N N . GLU A 1 201 ? 3.552 4.305 -17.232 1.00 89.00 201 GLU A N 1
ATOM 1462 C CA . GLU A 1 201 ? 4.038 4.141 -18.601 1.00 89.00 201 GLU A CA 1
ATOM 1463 C C . GLU A 1 201 ? 4.988 2.943 -18.734 1.00 89.00 201 GLU A C 1
ATOM 1465 O O . GLU A 1 201 ? 5.792 2.690 -17.830 1.00 89.00 201 GLU A O 1
ATOM 1470 N N . PRO A 1 202 ? 4.958 2.211 -19.863 1.00 92.56 202 PRO A N 1
ATOM 1471 C CA . PRO A 1 202 ? 5.885 1.117 -20.110 1.00 92.56 202 PRO A CA 1
ATOM 1472 C C . PRO A 1 202 ? 7.341 1.588 -20.139 1.00 92.56 202 PRO A C 1
ATOM 1474 O O . PRO A 1 202 ? 7.694 2.533 -20.842 1.00 92.56 202 PRO A O 1
ATOM 1477 N N . VAL A 1 203 ? 8.213 0.865 -19.441 1.00 94.81 203 VAL A N 1
ATOM 1478 C CA . VAL A 1 203 ? 9.656 1.135 -19.405 1.00 94.81 203 VAL A CA 1
ATOM 1479 C C . VAL A 1 203 ? 10.464 -0.097 -19.793 1.00 94.81 203 VAL A C 1
ATOM 1481 O O . VAL A 1 203 ? 9.982 -1.233 -19.797 1.00 94.81 203 VAL A O 1
ATOM 1484 N N . THR A 1 204 ? 11.735 0.112 -20.127 1.00 92.75 204 THR A N 1
ATOM 1485 C CA . THR A 1 204 ? 12.654 -0.990 -20.431 1.00 92.75 204 THR A CA 1
ATOM 1486 C C . THR A 1 204 ? 13.441 -1.392 -19.190 1.00 92.75 204 THR A C 1
ATOM 1488 O O . THR A 1 204 ? 13.547 -0.656 -18.218 1.00 92.75 204 THR A O 1
ATOM 1491 N N . ARG A 1 205 ? 14.083 -2.564 -19.220 1.00 89.25 205 ARG A N 1
ATOM 1492 C CA . ARG A 1 205 ? 14.904 -3.035 -18.091 1.00 89.25 205 ARG A CA 1
ATOM 1493 C C . ARG A 1 205 ? 16.052 -2.087 -17.711 1.00 89.25 205 ARG A C 1
ATOM 1495 O O . ARG A 1 205 ? 16.530 -2.161 -16.588 1.00 89.25 205 ARG A O 1
ATOM 1502 N N . ARG A 1 206 ? 16.573 -1.304 -18.661 1.00 86.88 206 ARG A N 1
ATOM 1503 C CA . ARG A 1 206 ? 17.774 -0.472 -18.466 1.00 86.88 206 ARG A CA 1
ATOM 1504 C C . ARG A 1 206 ? 17.472 1.027 -18.434 1.00 86.88 206 ARG A C 1
ATOM 1506 O O . ARG A 1 206 ? 18.411 1.806 -18.309 1.00 86.88 206 ARG A O 1
ATOM 1513 N N . SER A 1 207 ? 16.217 1.435 -18.622 1.00 87.06 207 SER A N 1
ATOM 1514 C CA . SER A 1 207 ? 15.866 2.854 -18.576 1.00 87.06 207 SER A CA 1
ATOM 1515 C C . SER A 1 207 ? 15.933 3.366 -17.136 1.00 87.06 207 SER A C 1
ATOM 1517 O O . SER A 1 207 ? 15.504 2.638 -16.240 1.00 87.06 207 SER A O 1
ATOM 1519 N N . PRO A 1 208 ? 16.398 4.607 -16.907 1.00 86.69 208 PRO A N 1
ATOM 1520 C CA . PRO A 1 208 ? 16.406 5.221 -15.579 1.00 86.69 208 PRO A CA 1
ATOM 1521 C C . PRO A 1 208 ? 15.043 5.152 -14.878 1.00 86.69 208 PRO A C 1
ATOM 1523 O O . PRO A 1 208 ? 14.981 4.813 -13.705 1.00 86.69 208 PRO A O 1
ATOM 1526 N N . ASP A 1 209 ? 13.949 5.333 -15.620 1.00 88.88 209 ASP A N 1
ATOM 1527 C CA . ASP A 1 209 ? 12.579 5.316 -15.082 1.00 88.88 209 ASP A CA 1
ATOM 1528 C C . ASP A 1 209 ? 12.113 3.947 -14.556 1.00 88.88 209 ASP A C 1
ATOM 1530 O O . ASP A 1 209 ? 11.116 3.859 -13.846 1.00 88.88 209 ASP A O 1
ATOM 1534 N N . ASN A 1 210 ? 12.837 2.867 -14.873 1.00 93.38 210 ASN A N 1
ATOM 1535 C CA . ASN A 1 210 ? 12.615 1.550 -14.267 1.00 93.38 210 ASN A CA 1
ATOM 1536 C C . ASN A 1 210 ? 13.240 1.439 -12.864 1.00 93.38 210 ASN A C 1
ATOM 1538 O O . ASN A 1 210 ? 12.942 0.487 -12.151 1.00 93.38 210 ASN A O 1
ATOM 1542 N N . HIS A 1 211 ? 14.121 2.367 -12.489 1.00 93.06 211 HIS A N 1
ATOM 1543 C CA . HIS A 1 211 ? 14.831 2.400 -11.214 1.00 93.06 211 HIS A CA 1
ATOM 1544 C C . HIS A 1 211 ? 14.267 3.526 -10.347 1.00 93.06 211 HIS A C 1
ATOM 1546 O O . HIS A 1 211 ? 14.905 4.554 -10.139 1.00 93.06 211 HIS A O 1
ATOM 1552 N N . THR A 1 212 ? 13.031 3.356 -9.875 1.00 92.56 212 THR A N 1
ATOM 1553 C CA . THR A 1 212 ? 12.374 4.395 -9.075 1.00 92.56 212 THR A CA 1
ATOM 1554 C C . THR A 1 212 ? 12.892 4.376 -7.645 1.00 92.56 212 THR A C 1
ATOM 1556 O O . THR A 1 212 ? 12.759 3.366 -6.957 1.00 92.56 212 THR A O 1
ATOM 1559 N N . GLU A 1 213 ? 13.481 5.492 -7.224 1.00 93.06 213 GLU A N 1
ATOM 1560 C CA . GLU A 1 213 ? 14.102 5.675 -5.911 1.00 93.06 213 GLU A CA 1
ATOM 1561 C C . GLU A 1 213 ? 13.126 5.469 -4.746 1.00 93.06 213 GLU A C 1
ATOM 1563 O O . GLU A 1 213 ? 11.959 5.863 -4.825 1.00 93.06 213 GLU A O 1
ATOM 1568 N N . ILE A 1 214 ? 13.642 4.869 -3.673 1.00 92.88 214 ILE A N 1
ATOM 1569 C CA . ILE A 1 214 ? 12.957 4.627 -2.398 1.00 92.88 214 ILE A CA 1
ATOM 1570 C C . ILE A 1 214 ? 13.902 4.909 -1.229 1.00 92.88 214 ILE A C 1
ATOM 1572 O O . ILE A 1 214 ? 15.121 4.903 -1.404 1.00 92.88 214 ILE A O 1
ATOM 1576 N N . ASP A 1 215 ? 13.341 5.065 -0.035 1.00 90.56 215 ASP A N 1
ATOM 1577 C CA . ASP A 1 215 ? 14.090 4.973 1.215 1.00 90.56 215 ASP A CA 1
ATOM 1578 C C . ASP A 1 215 ? 14.187 3.500 1.637 1.00 90.56 215 ASP A C 1
ATOM 1580 O O . ASP A 1 215 ? 13.197 2.766 1.576 1.00 90.56 215 ASP A O 1
ATOM 1584 N N . TYR A 1 216 ? 15.381 3.037 2.004 1.00 91.69 216 TYR A N 1
ATOM 1585 C CA . TYR A 1 216 ? 15.633 1.620 2.272 1.00 91.69 216 TYR A CA 1
ATOM 1586 C C . TYR A 1 216 ? 15.770 1.365 3.770 1.00 91.69 216 TYR A C 1
ATOM 1588 O O . TYR A 1 216 ? 16.833 1.580 4.351 1.00 91.69 216 TYR A O 1
ATOM 1596 N N . ASP A 1 217 ? 14.694 0.859 4.366 1.00 86.88 217 ASP A N 1
ATOM 1597 C CA . ASP A 1 217 ? 14.538 0.623 5.804 1.00 86.88 217 ASP A CA 1
ATOM 1598 C C . ASP A 1 217 ? 14.291 -0.858 6.169 1.00 86.88 217 ASP A C 1
ATOM 1600 O O . ASP A 1 217 ? 13.835 -1.153 7.275 1.00 86.88 217 ASP A O 1
ATOM 1604 N N . LEU A 1 218 ? 14.595 -1.781 5.243 1.00 84.94 218 LEU A N 1
ATOM 1605 C CA . LEU A 1 218 ? 14.455 -3.241 5.393 1.00 84.94 218 LEU A CA 1
ATOM 1606 C C . LEU A 1 218 ? 15.754 -3.953 5.793 1.00 84.94 218 LEU A C 1
ATOM 1608 O O . LEU A 1 218 ? 16.839 -3.537 5.324 1.00 84.94 218 LEU A O 1
#

Secondary structure (DSSP, 8-state):
----------HHHHHHHHHHHHH---TT-PEEEEEEE-GGG-EEEEEEETT-SEEEEEEE-TTS-EEEEEEEEETTTTEEEEEEEEETTEEPPHHHHHHHHHHHHTTT-EEEE--TTS--S-GGGGGGGG---BHHHHHHHHHHTTPEEE--TTS-EEEE-TTS-EEEEEE---TTSTT-SS-EEEEE-TTS-EE-TTT--B--TTSGGGSEE-B---

Foldseek 3Di:
DDDDDDPPPDPVVVQVVLLVVQADDDVPWDWDWDWDQAPQRKIWTWTDTNQAQWIWIWIQHPVRWIKTWIFGQDPPPSATETLWIDGVNHTDDLVVVVVVQVRVVSGVGDYHYDDPPDPPPALQVQCPPNGAAEPVNVVVVLVSQVWDWDDDPPGWIFTADPVRAGAKTWDQFDPPAVLRHHTFMWGADPVNFTAQSNPRHGDDPRDNSRGHGHHYDD

Radius of gyration: 20.43 Å; chains: 1; bounding box: 60×53×58 Å

Sequence (218 aa):
MKYAASVATSAQGALATALLVAMTTPAGGGQIHKEIAAEGGKLITITGHGDELIRKIIVTYPTGEEVVIRGFVTEQDNGFVVDQGFINGELMPETMLEGMTADLNDTSLNVVYAKQNAPKGGVGDFFSGGRTPRASDLSSWAESQGWTASQTANGPLKYTDSSGVVRLTIKGGSDRAPGSAGPHIEVRDATGQRINPRTGEPVTRRSPDNHTEIDYDL